Protein AF-A0A258QNF2-F1 (afdb_monomer)

pLDDT: mean 72.59, std 12.39, range [33.5, 92.94]

Sequence (315 aa):
MIYRLDEAFDKKGLSKAERSQLVDLIIYLAEPILAEREDEPLADLVDKYQAEMEQTHAEQTYADQNQITLDSDETEQWYLKTLLAEMTGTDLADYENNHSPEELMRLIQEHLAASDAAVEAQMEARRAAQAARQSKRKKTAKQMEKEARLQAEAQAVKQSIREVYRKLASALHPDREPDPIERARKTDLMQRANQAYEHNNLYQLLEMQIQLARVDQSALGQLSDERLQRFIITLKAELKSLTSEVQQAAFNFHHTYGIDPAERLTPTTALRFLAREVLAAKRQALSLEQDLAGLRDVKAVKSWLRAMQGLLNPW

Structure (mmCIF, N/CA/C/O backbone):
data_AF-A0A258QNF2-F1
#
_entry.id   AF-A0A258QNF2-F1
#
loop_
_atom_site.group_PDB
_atom_site.id
_atom_site.type_symbol
_atom_site.label_atom_id
_atom_site.label_alt_id
_atom_site.label_comp_id
_atom_site.label_asym_id
_atom_site.label_entity_id
_atom_site.label_seq_id
_atom_site.pdbx_PDB_ins_code
_atom_site.Cartn_x
_atom_site.Cartn_y
_atom_site.Cartn_z
_atom_site.occupancy
_atom_site.B_iso_or_equiv
_atom_site.auth_seq_id
_atom_site.auth_comp_id
_atom_site.auth_asym_id
_atom_site.auth_atom_id
_atom_site.pdbx_PDB_model_num
ATOM 1 N N . MET A 1 1 ? -21.464 -8.091 18.705 1.00 71.56 1 MET A N 1
ATOM 2 C CA . MET A 1 1 ? -21.325 -7.999 20.174 1.00 71.56 1 MET A CA 1
ATOM 3 C C . MET A 1 1 ? -22.547 -7.339 20.794 1.00 71.56 1 MET A C 1
ATOM 5 O O . MET A 1 1 ? -23.186 -7.992 21.599 1.00 71.56 1 MET A O 1
ATOM 9 N N . ILE A 1 2 ? -22.933 -6.140 20.345 1.00 77.12 2 ILE A N 1
ATOM 10 C CA . ILE A 1 2 ? -24.113 -5.394 20.829 1.00 77.12 2 ILE A CA 1
ATOM 11 C C . ILE A 1 2 ? -25.393 -6.250 20.853 1.00 77.12 2 ILE A C 1
ATOM 13 O O . ILE A 1 2 ? -25.955 -6.467 21.917 1.00 77.12 2 ILE A O 1
ATOM 17 N N . TYR A 1 3 ? -25.755 -6.897 19.740 1.00 77.75 3 TYR A N 1
ATOM 18 C CA . TYR A 1 3 ? -26.905 -7.820 19.697 1.00 77.75 3 TYR A CA 1
ATOM 19 C C . TYR A 1 3 ? -26.823 -9.006 20.681 1.00 77.75 3 TYR A C 1
ATOM 21 O O . TYR A 1 3 ? -27.838 -9.533 21.116 1.00 77.75 3 TYR A O 1
ATOM 29 N N . ARG A 1 4 ? -25.614 -9.450 21.056 1.00 72.62 4 ARG A N 1
ATOM 30 C CA . ARG A 1 4 ? -25.436 -10.510 22.068 1.00 72.62 4 ARG A CA 1
ATOM 31 C C . ARG A 1 4 ? -25.599 -9.981 23.490 1.00 72.62 4 ARG A C 1
ATOM 33 O O . ARG A 1 4 ? -25.995 -10.748 24.361 1.00 72.62 4 ARG A O 1
ATOM 40 N N . LEU A 1 5 ? -25.275 -8.709 23.718 1.00 74.62 5 LEU A N 1
ATOM 41 C CA . LEU A 1 5 ? -25.521 -8.027 24.986 1.00 74.62 5 LEU A CA 1
ATOM 42 C C . LEU A 1 5 ? -27.021 -7.752 25.166 1.00 74.62 5 LEU A C 1
ATOM 44 O O . LEU A 1 5 ? -27.528 -7.993 26.256 1.00 74.62 5 LEU A O 1
ATOM 48 N N . ASP A 1 6 ? -27.736 -7.394 24.094 1.00 79.19 6 ASP A N 1
ATOM 49 C CA . ASP A 1 6 ? -29.206 -7.298 24.086 1.00 79.19 6 ASP A CA 1
ATOM 50 C C . ASP A 1 6 ? -29.867 -8.650 24.420 1.00 79.19 6 ASP A C 1
ATOM 52 O O . ASP A 1 6 ? -30.624 -8.751 25.383 1.00 79.19 6 ASP A O 1
ATOM 56 N N . GLU A 1 7 ? -29.453 -9.744 23.764 1.00 77.00 7 GLU A N 1
ATOM 57 C CA . GLU A 1 7 ? -29.901 -11.104 24.126 1.00 77.00 7 GLU A CA 1
ATOM 58 C C . GLU A 1 7 ? -29.583 -11.490 25.588 1.00 77.00 7 GLU A C 1
ATOM 60 O O . GLU A 1 7 ? -30.222 -12.381 26.156 1.00 77.00 7 GLU A O 1
ATOM 65 N N . ALA A 1 8 ? -28.538 -10.912 26.188 1.00 73.88 8 ALA A N 1
ATOM 66 C CA . ALA A 1 8 ? -28.159 -11.179 27.572 1.00 73.88 8 ALA A CA 1
ATOM 67 C C . ALA A 1 8 ? -28.974 -10.346 28.571 1.00 73.88 8 ALA A C 1
ATOM 69 O O . ALA A 1 8 ? -29.277 -10.858 29.651 1.00 73.88 8 ALA A O 1
ATOM 70 N N . PHE A 1 9 ? -29.359 -9.121 28.207 1.00 74.44 9 PHE A N 1
ATOM 71 C CA . PHE A 1 9 ? -30.190 -8.227 29.013 1.00 74.44 9 PHE A CA 1
ATOM 72 C C . PHE A 1 9 ? -31.549 -8.859 29.363 1.00 74.44 9 PHE A C 1
ATOM 74 O O . PHE A 1 9 ? -31.976 -8.831 30.523 1.00 74.44 9 PHE A O 1
ATOM 81 N N . ASP A 1 10 ? -32.156 -9.559 28.399 1.00 73.44 10 ASP A N 1
ATOM 82 C CA . ASP A 1 10 ? -33.451 -10.238 28.556 1.00 73.44 10 ASP A CA 1
ATOM 83 C C . ASP A 1 10 ? -33.404 -11.492 29.457 1.00 73.44 10 ASP A C 1
ATOM 85 O O . ASP A 1 10 ? -34.440 -12.051 29.842 1.00 73.44 10 ASP A O 1
ATOM 89 N N . LYS A 1 11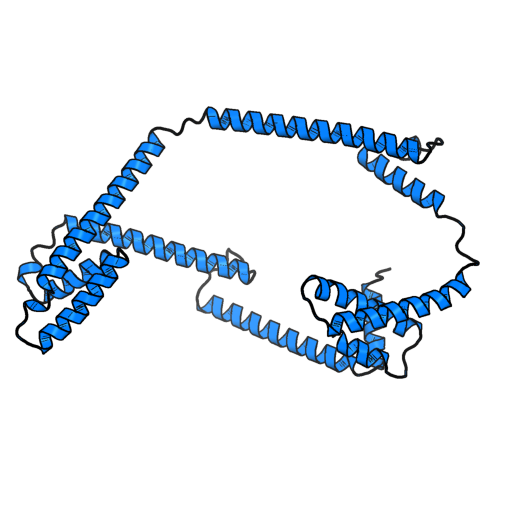 ? -32.212 -11.971 29.842 1.00 73.88 11 LYS A N 1
ATOM 90 C CA . LYS A 1 11 ? -32.076 -13.195 30.647 1.00 73.88 11 LYS A CA 1
ATOM 91 C C . LYS A 1 11 ? -32.325 -12.943 32.136 1.00 73.88 11 LYS A C 1
ATOM 93 O O . LYS A 1 11 ? -31.869 -11.973 32.744 1.00 73.88 11 LYS A O 1
ATOM 98 N N . LYS A 1 12 ? -33.013 -13.893 32.782 1.00 66.19 12 LYS A N 1
ATOM 99 C CA . LYS A 1 12 ? -33.237 -13.884 34.238 1.00 66.19 12 LYS A CA 1
ATOM 100 C C . LYS A 1 12 ? -31.926 -14.162 34.983 1.00 66.19 12 LYS A C 1
ATOM 102 O O . LYS A 1 12 ? -31.266 -15.162 34.717 1.00 66.19 12 LYS A O 1
ATOM 107 N N . GLY A 1 13 ? -31.584 -13.307 35.950 1.00 71.06 13 GLY A N 1
ATOM 108 C CA . GLY A 1 13 ? -30.426 -13.490 36.837 1.00 71.06 13 GLY A CA 1
ATOM 109 C C . GLY A 1 13 ? -29.525 -12.264 37.005 1.00 71.06 13 GLY A C 1
ATOM 110 O O . GLY A 1 13 ? -28.667 -12.283 37.885 1.00 71.06 13 GLY A O 1
ATOM 111 N N . LEU A 1 14 ? -29.712 -11.208 36.209 1.00 73.81 14 LEU A N 1
ATOM 112 C CA . LEU A 1 14 ? -29.006 -9.925 36.335 1.00 73.81 14 LEU A CA 1
ATOM 113 C C . LEU A 1 14 ? -29.673 -9.020 37.386 1.00 73.81 14 LEU A C 1
ATOM 115 O O . LEU A 1 14 ? -30.899 -8.959 37.473 1.00 73.81 14 LEU A O 1
ATOM 119 N N . SER A 1 15 ? -28.862 -8.340 38.196 1.00 77.19 15 SER A N 1
ATOM 120 C CA . SER A 1 15 ? -29.304 -7.314 39.150 1.00 77.19 15 SER A CA 1
ATOM 121 C C . SER A 1 15 ? -29.581 -5.978 38.450 1.00 77.19 15 SER A C 1
ATOM 123 O O . SER A 1 15 ? -29.145 -5.768 37.321 1.00 77.19 15 SER A O 1
ATOM 125 N N . LYS A 1 16 ? -30.281 -5.053 39.124 1.00 72.38 16 LYS A N 1
ATOM 126 C CA . LYS A 1 16 ? -30.594 -3.716 38.577 1.00 72.38 16 LYS A CA 1
ATOM 127 C C . LYS A 1 16 ? -29.323 -2.933 38.198 1.00 72.38 16 LYS A C 1
ATOM 129 O O . LYS A 1 16 ? -29.284 -2.336 37.131 1.00 72.38 16 LYS A O 1
ATOM 134 N N . ALA A 1 17 ? -28.267 -3.024 39.011 1.00 69.62 17 ALA A N 1
ATOM 135 C CA . ALA A 1 17 ? -26.974 -2.395 38.728 1.00 69.62 17 ALA A CA 1
ATOM 136 C C . ALA A 1 17 ? -26.255 -3.028 37.520 1.00 69.62 17 ALA A C 1
ATOM 138 O O . ALA A 1 17 ? -25.768 -2.311 36.655 1.00 69.62 17 ALA A O 1
ATOM 139 N N . GLU A 1 18 ? -26.240 -4.363 37.414 1.00 71.69 18 GLU A N 1
ATOM 140 C CA . GLU A 1 18 ? -25.643 -5.061 36.260 1.00 71.69 18 GLU A CA 1
ATOM 141 C C . GLU A 1 18 ? -26.420 -4.788 34.958 1.00 71.69 18 GLU A C 1
ATOM 143 O O . GLU A 1 18 ? -25.830 -4.780 33.883 1.00 71.69 18 GLU A O 1
ATOM 148 N N . ARG A 1 19 ? -27.737 -4.553 35.043 1.00 74.56 19 ARG A N 1
ATOM 149 C CA . ARG A 1 19 ? -28.564 -4.142 33.900 1.00 74.56 19 ARG A CA 1
ATOM 150 C C . ARG A 1 19 ? -28.240 -2.726 33.447 1.00 74.56 19 ARG A C 1
ATOM 152 O O . ARG A 1 19 ? -27.991 -2.558 32.266 1.00 74.56 19 ARG A O 1
ATOM 159 N N . SER A 1 20 ? -28.166 -1.764 34.369 1.00 72.75 20 SER A N 1
ATOM 160 C CA . SER A 1 20 ? -27.744 -0.388 34.057 1.00 72.75 20 SER A CA 1
ATOM 161 C C . SER A 1 20 ? -26.386 -0.370 33.355 1.00 72.75 20 SER A C 1
ATOM 163 O O . SER A 1 20 ? -26.248 0.213 32.293 1.00 72.75 20 SER A O 1
ATOM 165 N N . GLN A 1 21 ? -25.416 -1.129 33.870 1.00 73.19 21 GLN A N 1
ATOM 166 C CA . GLN A 1 21 ? -24.088 -1.234 33.259 1.00 73.19 21 GLN A CA 1
ATOM 167 C C . GLN A 1 21 ? -24.112 -1.830 31.848 1.00 73.19 21 GLN A C 1
ATOM 169 O O . GLN A 1 21 ? -23.305 -1.448 31.008 1.00 73.19 21 GLN A O 1
ATOM 174 N N . LEU A 1 22 ? -25.007 -2.786 31.578 1.00 77.12 22 LEU A N 1
ATOM 175 C CA . LEU A 1 22 ? -25.189 -3.317 30.227 1.00 77.12 22 LEU A CA 1
ATOM 176 C C . LEU A 1 22 ? -25.804 -2.276 29.293 1.00 77.12 22 LEU A C 1
ATOM 178 O O . LEU A 1 22 ? -25.367 -2.201 28.150 1.00 77.12 22 LEU A O 1
ATOM 182 N N . VAL A 1 23 ? -26.768 -1.483 29.771 1.00 77.88 23 VAL A N 1
ATOM 183 C CA . VAL A 1 23 ? -27.372 -0.380 29.009 1.00 77.88 23 VAL A CA 1
ATOM 184 C C . VAL A 1 23 ? -26.308 0.654 28.632 1.00 77.88 23 VAL A C 1
ATOM 186 O O . VAL A 1 23 ? -26.126 0.920 27.445 1.00 77.88 23 VAL A O 1
ATOM 189 N N . ASP A 1 24 ? -25.533 1.139 29.607 1.00 75.62 24 ASP A N 1
ATOM 190 C CA . ASP A 1 24 ? -24.461 2.123 29.390 1.00 75.62 24 ASP A CA 1
ATOM 191 C C . ASP A 1 24 ? -23.440 1.622 28.358 1.00 75.62 24 ASP A C 1
ATOM 193 O O . ASP A 1 24 ? -23.003 2.346 27.466 1.00 75.62 24 ASP A O 1
ATOM 197 N N . LEU A 1 25 ? -23.081 0.341 28.453 1.00 77.69 25 LEU A N 1
ATOM 198 C CA . LEU A 1 25 ? -22.085 -0.289 27.595 1.00 77.69 25 LEU A CA 1
ATOM 199 C C . LEU A 1 25 ? -22.621 -0.568 26.184 1.00 77.69 25 LEU A C 1
ATOM 201 O O . LEU A 1 25 ? -21.872 -0.456 25.215 1.00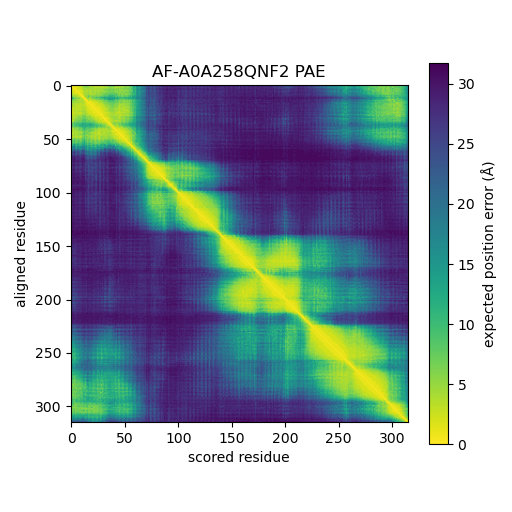 77.69 25 LEU A O 1
ATOM 205 N N . ILE A 1 26 ? -23.904 -0.917 26.046 1.00 81.06 26 ILE A N 1
ATOM 206 C CA . ILE A 1 26 ? -24.568 -1.065 24.745 1.00 81.06 26 ILE A CA 1
ATOM 207 C C . ILE A 1 26 ? -24.587 0.276 24.008 1.00 81.06 26 ILE A C 1
ATOM 209 O O . ILE A 1 26 ? -24.205 0.305 22.839 1.00 81.06 26 ILE A O 1
ATOM 213 N N . ILE A 1 27 ? -24.955 1.365 24.691 1.00 78.00 27 ILE A N 1
ATOM 214 C CA . ILE A 1 27 ? -24.990 2.718 24.116 1.00 78.00 27 ILE A CA 1
ATOM 215 C C . ILE A 1 27 ? -23.574 3.166 23.735 1.00 78.00 27 ILE A C 1
ATOM 217 O O . ILE A 1 27 ? -23.325 3.478 22.571 1.00 78.00 27 ILE A O 1
ATOM 221 N N . TYR A 1 28 ? -22.616 3.062 24.662 1.00 77.88 28 TYR A N 1
ATOM 222 C CA . TYR A 1 28 ? -21.215 3.425 24.421 1.00 77.88 28 TYR A CA 1
ATOM 223 C C . TYR A 1 28 ? -20.594 2.693 23.220 1.00 77.88 28 TYR A C 1
ATOM 225 O O . TYR A 1 28 ? -19.828 3.277 22.457 1.00 77.88 28 TYR A O 1
ATOM 233 N N . LEU A 1 29 ? -20.904 1.404 23.031 1.00 79.19 29 LEU A N 1
ATOM 234 C CA . LEU A 1 29 ? -20.394 0.636 21.891 1.00 79.19 29 LEU A CA 1
ATOM 235 C C . LEU A 1 29 ? -21.127 0.939 20.577 1.00 79.19 29 LEU A C 1
ATOM 237 O O . LEU A 1 29 ? -20.556 0.710 19.510 1.00 79.19 29 LEU A O 1
ATOM 241 N N . ALA A 1 30 ? -22.380 1.391 20.633 1.00 80.44 30 ALA A N 1
ATOM 242 C CA . ALA A 1 30 ? -23.210 1.634 19.457 1.00 80.44 30 ALA A CA 1
ATOM 243 C C . ALA A 1 30 ? -23.001 3.030 18.849 1.00 80.44 30 ALA A C 1
ATOM 245 O O . ALA A 1 30 ? -22.960 3.144 17.624 1.00 80.44 30 ALA A O 1
ATOM 246 N N . GLU A 1 31 ? -22.801 4.063 19.674 1.00 76.44 31 GLU A N 1
ATOM 247 C CA . GLU A 1 31 ? -22.557 5.450 19.239 1.00 76.44 31 GLU A CA 1
ATOM 248 C C . GLU A 1 31 ? -21.454 5.602 18.171 1.00 76.44 31 GLU A C 1
ATOM 250 O O . GLU A 1 31 ? -21.731 6.176 17.113 1.00 76.44 31 GLU A O 1
ATOM 255 N N . PRO A 1 32 ? -20.225 5.071 18.353 1.00 77.88 32 PRO A N 1
ATOM 256 C CA . PRO A 1 32 ? -19.174 5.219 17.346 1.00 77.88 32 PRO A CA 1
ATOM 257 C C . PRO A 1 32 ? -19.492 4.470 16.044 1.00 77.88 32 PRO A C 1
ATOM 259 O O . PRO A 1 32 ? -19.058 4.888 14.975 1.00 77.88 32 PRO A O 1
ATOM 262 N N . ILE A 1 33 ? -20.273 3.385 16.107 1.00 78.19 33 ILE A N 1
ATOM 263 C CA . ILE A 1 33 ? -20.662 2.608 14.921 1.00 78.19 33 ILE A CA 1
ATOM 264 C C . ILE A 1 33 ? -21.716 3.366 14.107 1.00 78.19 33 ILE A C 1
ATOM 266 O O . ILE A 1 33 ? -21.615 3.409 12.882 1.00 78.19 33 ILE A O 1
ATOM 270 N N . LEU A 1 34 ? -22.687 3.993 14.776 1.00 78.38 34 LEU A N 1
ATOM 271 C CA . LEU A 1 34 ? -23.723 4.809 14.136 1.00 78.38 34 LEU A CA 1
ATOM 272 C C . LEU A 1 34 ? -23.166 6.112 13.540 1.00 78.38 34 LEU A C 1
ATOM 274 O O . LEU A 1 34 ? -23.698 6.607 12.549 1.00 78.38 34 LEU A O 1
ATOM 278 N N . ALA A 1 35 ? -22.067 6.641 14.089 1.00 76.00 35 ALA A N 1
ATOM 279 C CA . ALA A 1 35 ? -21.375 7.808 13.538 1.00 76.00 35 ALA A CA 1
ATOM 280 C C . ALA A 1 35 ? -20.665 7.518 12.200 1.00 76.00 35 ALA A C 1
ATOM 282 O O . ALA A 1 35 ? -20.542 8.407 11.356 1.00 76.00 35 ALA A O 1
ATOM 283 N N . GLU A 1 36 ? -20.191 6.286 11.996 1.00 76.00 36 GLU A N 1
ATOM 284 C CA . GLU A 1 36 ? -19.478 5.877 10.778 1.00 76.00 36 GLU A CA 1
ATOM 285 C C . GLU A 1 36 ? -20.383 5.187 9.747 1.00 76.00 36 GLU A C 1
ATOM 287 O O . GLU A 1 36 ? -20.063 5.168 8.554 1.00 76.00 36 GLU A O 1
ATOM 292 N N . ARG A 1 37 ? -21.505 4.601 10.184 1.00 75.00 37 ARG A N 1
ATOM 293 C CA . ARG A 1 37 ? -22.392 3.800 9.339 1.00 75.00 37 ARG A CA 1
ATOM 294 C C . ARG A 1 37 ? -23.853 3.938 9.760 1.00 75.00 37 ARG A C 1
ATOM 296 O O . ARG A 1 37 ? -24.207 3.643 10.895 1.00 75.00 37 ARG A O 1
ATOM 303 N N . GLU A 1 38 ? -24.718 4.249 8.797 1.00 69.19 38 GLU A N 1
ATOM 304 C CA . GLU A 1 38 ? -26.168 4.146 8.986 1.00 69.19 38 GLU A CA 1
ATOM 305 C C . GLU A 1 38 ? -26.576 2.665 9.094 1.00 69.19 38 GLU A C 1
ATOM 307 O O . GLU A 1 38 ? -26.472 1.894 8.134 1.00 69.19 38 GLU A O 1
ATOM 312 N N . ASP A 1 39 ? -27.005 2.257 10.289 1.00 75.56 39 ASP A N 1
ATOM 313 C CA . ASP A 1 39 ? -27.514 0.919 10.601 1.00 75.56 39 ASP A CA 1
ATOM 314 C C . ASP A 1 39 ? -28.831 1.090 11.381 1.00 75.56 39 ASP A C 1
ATOM 316 O O . ASP A 1 39 ? -28.843 1.224 12.602 1.00 75.56 39 ASP A O 1
ATOM 320 N N . GLU A 1 40 ? -29.941 1.166 10.639 1.00 75.69 40 GLU A N 1
ATOM 321 C CA . GLU A 1 40 ? -31.302 1.423 11.148 1.00 75.69 40 GLU A CA 1
ATOM 322 C C . GLU A 1 40 ? -31.701 0.474 12.309 1.00 75.69 40 GLU A C 1
ATOM 324 O O . GLU A 1 40 ? -32.129 0.967 13.351 1.00 75.69 40 GLU A O 1
ATOM 329 N N . PRO A 1 41 ? -31.436 -0.851 12.247 1.00 77.62 41 PRO A N 1
ATOM 330 C CA . PRO A 1 41 ? -31.680 -1.758 13.375 1.00 77.62 41 PRO A CA 1
ATOM 331 C C . PRO A 1 41 ? -30.854 -1.467 14.635 1.00 77.62 41 PRO A C 1
ATOM 333 O O . PRO A 1 41 ? -31.272 -1.814 15.740 1.00 77.62 41 PRO A O 1
ATOM 336 N N . LEU A 1 42 ? -29.654 -0.896 14.486 1.00 76.38 42 LEU A N 1
ATOM 337 C CA . LEU A 1 42 ? -28.802 -0.539 15.618 1.00 76.38 42 LEU A CA 1
ATOM 338 C C . LEU A 1 42 ? -29.271 0.771 16.263 1.00 76.38 42 LEU A C 1
ATOM 340 O O . LEU A 1 42 ? -29.219 0.880 17.485 1.00 76.38 42 LEU A O 1
ATOM 344 N N . ALA A 1 43 ? -29.761 1.721 15.462 1.00 75.88 43 ALA A N 1
ATOM 345 C CA . ALA A 1 43 ? -30.356 2.964 15.948 1.00 75.88 43 ALA A CA 1
ATOM 346 C C . ALA A 1 43 ? -31.619 2.689 16.783 1.00 75.88 43 ALA A C 1
ATOM 348 O O . ALA A 1 43 ? -31.689 3.124 17.930 1.00 75.88 43 ALA A O 1
ATOM 349 N N . ASP A 1 44 ? -32.533 1.848 16.282 1.00 80.69 44 ASP A N 1
ATOM 350 C CA . ASP A 1 44 ? -33.737 1.426 17.018 1.00 80.69 44 ASP A CA 1
ATOM 351 C C . ASP A 1 44 ? -33.399 0.770 18.372 1.00 80.69 44 ASP A C 1
ATOM 353 O O . ASP A 1 44 ? -34.116 0.908 19.368 1.00 80.69 44 ASP A O 1
ATOM 357 N N . LEU A 1 45 ? -32.290 0.026 18.415 1.00 80.44 45 LEU A N 1
ATOM 358 C CA . LEU A 1 45 ? -31.820 -0.642 19.623 1.00 80.44 45 LEU A CA 1
ATOM 359 C C . LEU A 1 45 ? -31.227 0.352 20.631 1.00 80.44 45 LEU A C 1
ATOM 361 O O . LEU A 1 45 ? -31.479 0.211 21.826 1.00 80.44 45 LEU A O 1
ATOM 365 N N . VAL A 1 46 ? -30.481 1.362 20.177 1.00 77.50 46 VAL A N 1
ATOM 366 C CA . VAL A 1 46 ? -29.985 2.446 21.043 1.00 77.50 46 VAL A CA 1
ATOM 367 C C . VAL A 1 46 ? -31.146 3.251 21.618 1.00 77.50 46 VAL A C 1
ATOM 369 O O . VAL A 1 46 ? -31.183 3.442 22.830 1.00 77.50 46 VAL A O 1
ATOM 372 N N . ASP A 1 47 ? -32.139 3.609 20.802 1.00 80.38 47 ASP A N 1
ATOM 373 C CA . ASP A 1 47 ? -33.326 4.348 21.250 1.00 80.38 47 ASP A CA 1
ATOM 374 C C . ASP A 1 47 ? -34.102 3.586 22.340 1.00 80.38 47 ASP A C 1
ATOM 376 O O . ASP A 1 47 ? -34.500 4.164 23.356 1.00 80.38 47 ASP A O 1
ATOM 380 N N . LYS A 1 48 ? -34.258 2.260 22.183 1.00 82.12 48 LYS A N 1
ATOM 381 C CA . LYS A 1 48 ? -34.836 1.377 23.215 1.00 82.12 48 LYS A CA 1
ATOM 382 C C . LYS A 1 48 ? -34.070 1.492 24.538 1.00 82.12 48 LYS A C 1
ATOM 384 O O . LYS A 1 48 ? -34.682 1.672 25.590 1.00 82.12 48 LYS A O 1
ATOM 389 N N . TYR A 1 49 ? -32.746 1.367 24.491 1.00 77.88 49 TYR A N 1
ATOM 390 C CA . TYR A 1 49 ? -31.901 1.353 25.686 1.00 77.88 49 TYR A CA 1
ATOM 391 C C . TYR A 1 49 ? -31.757 2.732 26.337 1.00 77.88 49 TYR A C 1
ATOM 393 O O . TYR A 1 49 ? -31.685 2.822 27.562 1.00 77.88 49 TYR A O 1
ATOM 401 N N . GLN A 1 50 ? -31.809 3.803 25.551 1.00 75.69 50 GLN A N 1
ATOM 402 C CA . GLN A 1 50 ? -31.805 5.178 26.037 1.00 75.69 50 GLN A CA 1
ATOM 403 C C . GLN A 1 50 ? -33.109 5.516 26.776 1.00 75.69 50 GLN A C 1
ATOM 405 O O . GLN A 1 50 ? -33.065 6.053 27.882 1.00 75.69 50 GLN A O 1
ATOM 410 N N . ALA A 1 51 ? -34.263 5.073 26.265 1.00 74.06 51 ALA A N 1
ATOM 411 C CA . ALA A 1 51 ? -35.540 5.182 26.978 1.00 74.06 51 ALA A CA 1
ATOM 412 C C . ALA A 1 51 ? -35.564 4.371 28.294 1.00 74.06 51 ALA A C 1
ATOM 414 O O . ALA A 1 51 ? -36.191 4.771 29.278 1.00 74.06 51 ALA A O 1
ATOM 415 N N . GLU A 1 52 ? -34.876 3.228 28.340 1.00 73.00 52 GLU A N 1
ATOM 416 C CA . GLU A 1 52 ? -34.781 2.378 29.535 1.00 73.00 52 GLU A CA 1
ATOM 417 C C . GLU A 1 52 ? -33.811 2.956 30.589 1.00 73.00 52 GLU A C 1
ATOM 419 O O . GLU A 1 52 ? -34.064 2.864 31.797 1.00 73.00 52 GLU A O 1
ATOM 424 N N . MET A 1 53 ? -32.752 3.644 30.146 1.00 66.06 53 MET A N 1
ATOM 425 C CA . MET A 1 53 ? -31.867 4.455 30.990 1.00 66.06 53 MET A CA 1
ATOM 426 C C . MET A 1 53 ? -32.623 5.642 31.608 1.00 66.06 53 MET A C 1
ATOM 428 O O . MET A 1 53 ? -32.553 5.848 32.820 1.00 66.06 53 MET A O 1
ATOM 432 N N . GLU A 1 54 ? -33.416 6.370 30.817 1.00 64.88 54 GLU A N 1
ATOM 433 C CA . GLU A 1 54 ? -34.240 7.492 31.289 1.00 64.88 54 GLU A CA 1
ATOM 434 C C . GLU A 1 54 ? -35.273 7.060 32.341 1.00 64.88 54 GLU A C 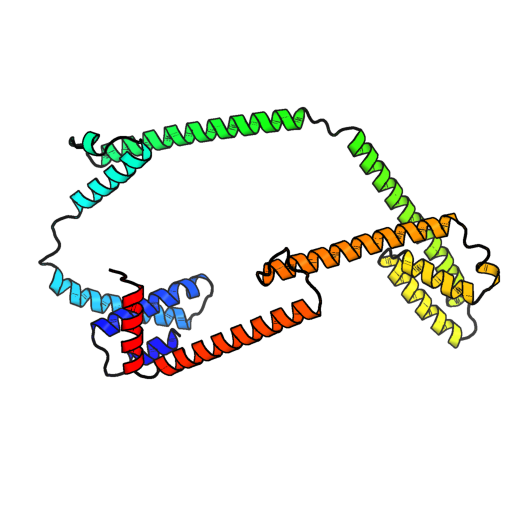1
ATOM 436 O O . GLU A 1 54 ? -35.455 7.746 33.346 1.00 64.88 54 GLU A O 1
ATOM 441 N N . GLN A 1 55 ? -35.907 5.895 32.175 1.00 62.81 55 GLN A N 1
ATOM 442 C CA . GLN A 1 55 ? -36.826 5.337 33.178 1.00 62.81 55 GLN A CA 1
ATOM 443 C C . GLN A 1 55 ? -36.107 4.936 34.473 1.00 62.81 55 GLN A C 1
ATOM 445 O O . GLN A 1 55 ? -36.620 5.156 35.573 1.00 62.81 55 GLN A O 1
ATOM 450 N N . THR A 1 56 ? -34.902 4.375 34.358 1.00 57.53 56 THR A N 1
ATOM 451 C CA . THR A 1 56 ? -34.104 3.954 35.516 1.00 57.53 56 THR A CA 1
ATOM 452 C C . THR A 1 56 ? -33.556 5.160 36.287 1.00 57.53 56 THR A C 1
ATOM 454 O O . THR A 1 56 ? -33.586 5.158 37.521 1.00 57.53 56 THR A O 1
ATOM 457 N N . HIS A 1 57 ? -33.139 6.214 35.578 1.00 51.56 57 HIS A N 1
ATOM 458 C CA . HIS A 1 57 ? -32.756 7.491 36.173 1.00 51.56 57 HIS A CA 1
ATOM 459 C C . HIS A 1 57 ? -33.953 8.211 36.787 1.00 51.56 57 HIS A C 1
ATOM 461 O O . HIS A 1 57 ? -33.842 8.646 37.926 1.00 51.56 57 HIS A O 1
ATOM 467 N N . ALA A 1 58 ? -35.120 8.239 36.136 1.00 45.97 58 ALA A N 1
ATOM 468 C CA . ALA A 1 58 ? -36.331 8.821 36.714 1.00 45.97 58 ALA A CA 1
ATOM 469 C C . ALA A 1 58 ? -36.723 8.157 38.050 1.00 45.97 58 ALA A C 1
ATOM 471 O O . ALA A 1 58 ? -37.099 8.854 38.988 1.00 45.97 58 ALA A O 1
ATOM 472 N N . GLU A 1 59 ? -36.572 6.834 38.193 1.00 47.38 59 GLU A N 1
ATOM 473 C CA . GLU A 1 59 ? -36.794 6.134 39.470 1.00 47.38 59 GLU A CA 1
ATOM 474 C C . GLU A 1 59 ? -35.716 6.415 40.536 1.00 47.38 59 GLU A C 1
ATOM 476 O O . GLU A 1 59 ? -36.018 6.379 41.730 1.00 47.38 59 GLU A O 1
ATOM 481 N N . GLN A 1 60 ? -34.467 6.683 40.142 1.00 43.09 60 GLN A N 1
ATOM 482 C CA . GLN A 1 60 ? -33.365 7.000 41.065 1.00 43.09 60 GLN A CA 1
ATOM 483 C C . GLN A 1 60 ? -33.355 8.475 41.494 1.00 43.09 60 GLN A C 1
ATOM 485 O O . GLN A 1 60 ? -33.020 8.778 42.639 1.00 43.09 60 GLN A O 1
ATOM 490 N N . THR A 1 61 ? -33.804 9.389 40.631 1.00 39.88 61 THR A N 1
ATOM 491 C CA . THR A 1 61 ? -33.912 10.825 40.922 1.00 39.88 61 THR A CA 1
ATOM 492 C C . THR A 1 61 ? -34.925 11.120 42.037 1.00 39.88 61 THR A C 1
ATOM 494 O O . THR A 1 61 ? -34.737 12.075 42.783 1.00 39.88 61 THR A O 1
ATOM 497 N N . TYR A 1 62 ? -35.934 10.268 42.258 1.00 42.31 62 TYR A N 1
ATOM 498 C CA . TYR A 1 62 ? -36.837 10.401 43.415 1.00 42.31 62 TYR A CA 1
ATOM 499 C C . TYR A 1 62 ? -36.240 9.919 44.752 1.00 42.31 62 TYR A C 1
ATOM 501 O O . TYR A 1 62 ? -36.837 10.169 45.799 1.00 42.31 62 TYR A O 1
ATOM 509 N N . ALA A 1 63 ? -35.081 9.247 44.750 1.00 40.00 63 ALA A N 1
ATOM 510 C CA . ALA A 1 63 ? -34.415 8.774 45.969 1.00 40.00 63 ALA A CA 1
ATOM 511 C C . ALA A 1 63 ? -33.207 9.636 46.390 1.00 40.00 63 ALA A C 1
ATOM 513 O O . ALA A 1 63 ? -32.880 9.657 47.574 1.00 40.00 63 ALA A O 1
ATOM 514 N N . ASP A 1 64 ? -32.583 10.364 45.457 1.00 38.88 64 ASP A N 1
ATOM 515 C CA . ASP A 1 64 ? -31.322 11.098 45.688 1.00 38.88 64 ASP A CA 1
ATOM 516 C C . ASP A 1 64 ? -31.494 12.625 45.861 1.00 38.88 64 ASP A C 1
ATOM 518 O O . ASP A 1 64 ? -30.587 13.341 46.287 1.00 38.88 64 ASP A O 1
ATOM 522 N N . GLN A 1 65 ? -32.705 13.145 45.631 1.00 40.72 65 GLN A N 1
ATOM 523 C CA . GLN A 1 65 ? -33.049 14.572 45.772 1.00 40.72 65 GLN A CA 1
ATOM 524 C C . GLN A 1 65 ? -32.936 15.149 47.199 1.00 40.72 65 GLN A C 1
ATOM 526 O O . GLN A 1 65 ? -33.197 16.332 47.395 1.00 40.72 65 GLN A O 1
ATOM 531 N N . ASN A 1 66 ? -32.523 14.357 48.193 1.00 45.03 66 ASN A N 1
ATOM 532 C CA . ASN A 1 66 ? -32.278 14.824 49.561 1.00 45.03 66 ASN A CA 1
ATOM 533 C C . ASN A 1 66 ? -30.787 14.915 49.943 1.00 45.03 66 ASN A C 1
ATOM 535 O O . ASN A 1 66 ? -30.505 15.168 51.116 1.00 45.03 66 ASN A O 1
ATOM 539 N N . GLN A 1 67 ? -29.834 14.726 49.016 1.00 43.69 67 GLN A N 1
ATOM 540 C CA . GLN A 1 67 ? -28.406 14.771 49.378 1.00 43.69 67 GLN A CA 1
ATOM 541 C C . GLN A 1 67 ? -27.453 15.554 48.459 1.00 43.69 67 GLN A C 1
ATOM 543 O O . GLN A 1 67 ? -26.303 15.732 48.848 1.00 43.69 67 GLN A O 1
ATOM 548 N N . ILE A 1 68 ? -27.897 16.108 47.323 1.00 43.25 68 ILE A N 1
ATOM 549 C CA . ILE A 1 68 ? -27.013 16.845 46.394 1.00 43.25 68 ILE A CA 1
ATOM 550 C C . ILE A 1 68 ? -27.563 18.252 46.109 1.00 43.25 68 ILE A C 1
ATOM 552 O O . ILE A 1 68 ? -28.095 18.530 45.039 1.00 43.25 68 ILE A O 1
ATOM 556 N N . THR A 1 69 ? -27.456 19.162 47.080 1.00 42.53 69 THR A N 1
ATOM 557 C CA . THR A 1 69 ? -27.684 20.610 46.858 1.00 42.53 69 THR A CA 1
ATOM 558 C C . THR A 1 69 ? -26.604 21.493 47.491 1.00 42.53 69 THR A C 1
ATOM 560 O O . THR A 1 69 ? -26.874 22.641 47.826 1.00 42.53 69 THR A O 1
ATOM 563 N N . LEU A 1 70 ? -25.386 20.983 47.684 1.00 42.47 70 LEU A N 1
ATOM 564 C CA . LEU A 1 70 ? -24.238 21.752 48.179 1.00 42.47 70 LEU A CA 1
ATOM 565 C C . LEU A 1 70 ? -23.009 21.376 47.326 1.00 42.47 70 LEU A C 1
ATOM 567 O O . LEU A 1 70 ? -22.611 20.220 47.393 1.00 42.47 70 LEU A O 1
ATOM 571 N N . ASP A 1 71 ? -22.513 22.323 46.504 1.00 45.38 71 ASP A N 1
ATOM 572 C CA . ASP A 1 71 ? -21.160 22.424 45.872 1.00 45.38 71 ASP A CA 1
ATOM 573 C C . ASP A 1 71 ? -21.060 22.698 44.346 1.00 45.38 71 ASP A C 1
ATOM 575 O O . ASP A 1 71 ? -19.963 22.647 43.783 1.00 45.38 71 ASP A O 1
ATOM 579 N N . SER A 1 72 ? -22.128 23.077 43.632 1.00 53.41 72 SER A N 1
ATOM 580 C CA . SER A 1 72 ? -21.993 23.455 42.203 1.00 53.41 72 SER A CA 1
ATOM 581 C C . SER A 1 72 ? -21.192 24.749 41.985 1.00 53.41 72 SER A C 1
ATOM 583 O O . SER A 1 72 ? -20.327 24.811 41.118 1.00 53.41 72 SER A O 1
ATOM 585 N N . ASP A 1 73 ? -21.424 25.775 42.804 1.00 52.88 73 ASP A N 1
ATOM 586 C CA . ASP A 1 73 ? -20.911 27.121 42.510 1.00 52.88 73 ASP A CA 1
ATOM 587 C C . ASP A 1 73 ? -19.431 27.303 42.897 1.00 52.88 73 ASP A C 1
ATOM 589 O O . ASP A 1 73 ? -18.713 28.089 42.275 1.00 52.88 73 ASP A O 1
ATOM 593 N N . GLU A 1 74 ? -18.938 26.572 43.903 1.00 55.03 74 GLU A N 1
ATOM 594 C CA . GLU A 1 74 ? -17.532 26.640 44.335 1.00 55.03 74 GLU A CA 1
ATOM 595 C C . GLU A 1 74 ? -16.605 25.835 43.411 1.00 55.03 74 GLU A C 1
ATOM 597 O O . GLU A 1 74 ? -15.473 26.248 43.140 1.00 55.03 74 GLU A O 1
ATOM 602 N N . THR A 1 75 ? -17.097 24.717 42.869 1.00 56.50 75 THR A N 1
ATOM 603 C CA . THR A 1 75 ? -16.332 23.850 41.961 1.00 56.50 75 THR A CA 1
ATOM 604 C C . THR A 1 75 ? -16.121 24.497 40.590 1.00 56.50 75 THR A C 1
ATOM 606 O O . THR A 1 75 ? -15.010 24.447 40.053 1.00 56.50 75 THR A O 1
ATOM 609 N N . GLU A 1 76 ? -17.129 25.196 40.058 1.00 56.59 76 GLU A N 1
ATOM 610 C CA . GLU A 1 76 ? -17.010 25.971 38.815 1.00 56.59 76 GLU A CA 1
ATOM 611 C C . GLU A 1 76 ? -16.011 27.135 38.947 1.00 56.59 76 GLU A C 1
ATOM 613 O O . GLU A 1 76 ? -15.182 27.360 38.059 1.00 56.59 76 GLU A O 1
ATOM 618 N N . GLN A 1 77 ? -16.021 27.842 40.082 1.00 59.31 77 GLN A N 1
ATOM 619 C CA . GLN A 1 77 ? -15.066 28.922 40.351 1.00 59.31 77 GLN A CA 1
ATOM 620 C C . GLN A 1 77 ? -13.632 28.406 40.509 1.00 59.31 77 GLN A C 1
ATOM 622 O O . GLN A 1 77 ? -12.691 29.042 40.028 1.00 59.31 77 GLN A O 1
ATOM 627 N N . TRP A 1 78 ? -13.447 27.251 41.152 1.00 63.72 78 TRP A N 1
ATOM 628 C CA . TRP A 1 78 ? -12.133 26.624 41.304 1.00 63.72 78 TRP A CA 1
ATOM 629 C C . TRP A 1 78 ? -11.545 26.182 39.955 1.00 63.72 78 TRP A C 1
ATOM 631 O O . TRP A 1 78 ? -10.368 26.431 39.674 1.00 63.72 78 TRP A O 1
ATOM 641 N N . TYR A 1 79 ? -12.373 25.603 39.081 1.00 63.88 79 TYR A N 1
ATOM 642 C CA . TYR A 1 79 ? -11.968 25.207 37.732 1.00 63.88 79 TYR A CA 1
ATOM 643 C C . TYR A 1 79 ? -11.538 26.411 36.876 1.00 63.88 79 TYR A C 1
ATOM 645 O O . TYR A 1 79 ? -10.469 26.387 36.262 1.00 63.88 79 TYR A O 1
ATOM 653 N N . LEU A 1 80 ? -12.316 27.500 36.895 1.00 63.78 80 LEU A N 1
ATOM 654 C CA . LEU A 1 80 ? -12.002 28.731 36.160 1.00 63.78 80 LEU A CA 1
ATOM 655 C C . LEU A 1 80 ? -10.715 29.410 36.654 1.00 63.78 80 LEU A C 1
ATOM 657 O O . LEU A 1 80 ? -9.920 29.879 35.838 1.00 63.78 80 LEU A O 1
ATOM 661 N N . LYS A 1 81 ? -10.466 29.427 37.972 1.00 65.88 81 LYS A N 1
ATOM 662 C CA . LYS A 1 81 ? -9.210 29.950 38.545 1.00 65.88 81 LYS A CA 1
ATOM 663 C C . LYS A 1 81 ? -7.999 29.108 38.141 1.00 65.88 81 LYS A C 1
ATOM 665 O O . LYS A 1 81 ? -6.958 29.668 37.803 1.00 65.88 81 LYS A O 1
ATOM 670 N N . THR A 1 82 ? -8.151 27.783 38.128 1.00 66.44 82 THR A N 1
ATOM 671 C CA . THR A 1 82 ? -7.096 26.827 37.742 1.00 66.44 82 THR A CA 1
ATOM 672 C C . THR A 1 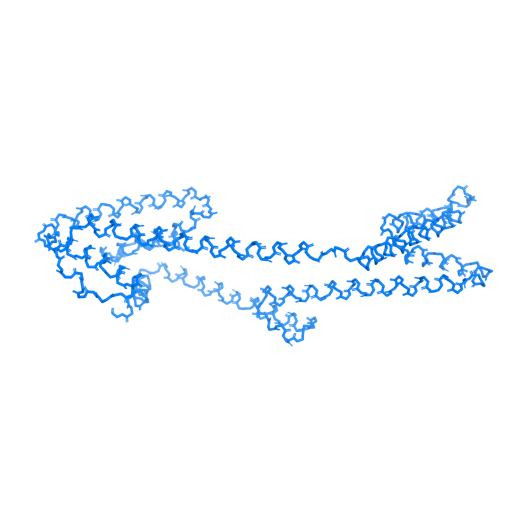82 ? -6.667 27.020 36.291 1.00 66.44 82 THR A C 1
ATOM 674 O O . THR A 1 82 ? -5.478 27.155 36.010 1.00 66.44 82 THR A O 1
ATOM 677 N N . LEU A 1 83 ? -7.635 27.133 35.380 1.00 65.81 83 LEU A N 1
ATOM 678 C CA . LEU A 1 83 ? -7.381 27.444 33.973 1.00 65.81 83 LEU A CA 1
ATOM 679 C C . LEU A 1 83 ? -6.645 28.777 33.790 1.00 65.81 83 LEU A C 1
ATOM 681 O O . LEU A 1 83 ? -5.719 28.864 32.988 1.00 65.81 83 LEU A O 1
ATOM 685 N N . LEU A 1 84 ? -7.026 29.810 34.545 1.00 65.19 84 LEU A N 1
ATOM 686 C CA . LEU A 1 84 ? -6.407 31.129 34.451 1.00 65.19 84 LEU A CA 1
ATOM 687 C C . LEU A 1 84 ? -4.939 31.108 34.901 1.00 65.19 84 LEU A C 1
ATOM 689 O O . LEU A 1 84 ? -4.082 31.572 34.154 1.00 65.19 84 LEU A O 1
ATOM 693 N N . ALA A 1 85 ? -4.649 30.517 36.064 1.00 69.06 85 ALA A N 1
ATOM 694 C CA . ALA A 1 85 ? -3.297 30.408 36.620 1.00 69.06 85 ALA A CA 1
ATOM 695 C C . ALA A 1 85 ? -2.320 29.701 35.666 1.00 69.06 85 ALA A C 1
ATOM 697 O O . ALA A 1 85 ? -1.181 30.138 35.487 1.00 69.06 85 ALA A O 1
ATOM 698 N N . GLU A 1 86 ? -2.778 28.645 34.993 1.00 65.38 86 GLU A N 1
ATOM 699 C CA . GLU A 1 86 ? -1.964 27.911 34.022 1.00 65.38 86 GLU A CA 1
ATOM 700 C C . GLU A 1 86 ? -1.711 28.714 32.732 1.00 65.38 86 GLU A C 1
ATOM 702 O O . GLU A 1 86 ? -0.645 28.603 32.125 1.00 65.38 86 GLU A O 1
ATOM 707 N N . MET A 1 87 ? -2.647 29.581 32.335 1.00 59.22 87 MET A N 1
ATOM 708 C CA . MET A 1 87 ? -2.519 30.417 31.136 1.00 59.22 87 MET A CA 1
ATOM 709 C C . MET A 1 87 ? -1.699 31.696 31.346 1.00 59.22 87 MET A C 1
ATOM 711 O O . MET A 1 87 ? -1.028 32.143 30.413 1.00 59.22 87 MET A O 1
ATOM 715 N N . THR A 1 88 ? -1.753 32.301 32.533 1.00 63.94 88 THR A N 1
ATOM 716 C CA . THR A 1 88 ? -1.027 33.540 32.871 1.00 63.94 88 THR A CA 1
ATOM 717 C C . THR A 1 88 ? 0.294 33.276 33.596 1.00 63.94 88 THR A C 1
ATOM 719 O O . THR A 1 88 ? 1.128 34.177 33.693 1.00 63.94 88 THR A O 1
ATOM 722 N N . GLY A 1 89 ? 0.512 32.049 34.083 1.00 62.62 89 GLY A N 1
ATOM 723 C CA . GLY A 1 89 ? 1.706 31.656 34.834 1.00 62.62 89 GLY A CA 1
ATOM 724 C C . GLY A 1 89 ? 1.787 32.273 36.236 1.00 62.62 89 GLY A C 1
ATOM 725 O O . GLY A 1 89 ? 2.886 32.401 36.776 1.00 62.62 89 GLY A O 1
ATOM 726 N N . THR A 1 90 ? 0.653 32.693 36.800 1.00 60.00 90 THR A N 1
ATOM 727 C CA . THR A 1 90 ? 0.526 33.327 38.125 1.00 60.00 90 THR A CA 1
ATOM 728 C C . THR A 1 90 ? -0.108 32.368 39.135 1.00 60.00 90 THR A C 1
ATOM 730 O O . THR A 1 90 ? -0.850 31.467 38.755 1.00 60.00 90 THR A O 1
ATOM 733 N N . ASP A 1 91 ? 0.206 32.531 40.423 1.00 54.88 91 ASP A N 1
ATOM 734 C CA . ASP A 1 91 ? -0.241 31.617 41.483 1.00 54.88 91 ASP A CA 1
ATOM 735 C C . ASP A 1 91 ? -1.746 31.776 41.772 1.00 54.88 91 ASP A C 1
ATOM 737 O O . ASP A 1 91 ? -2.293 32.879 41.727 1.00 54.88 91 ASP A O 1
ATOM 741 N N . LEU A 1 92 ? -2.424 30.672 42.102 1.00 55.09 92 LEU A N 1
ATOM 742 C CA . LEU A 1 92 ? -3.864 30.637 42.389 1.00 55.09 92 LEU A CA 1
ATOM 743 C C . LEU A 1 92 ? -4.251 31.538 43.570 1.00 55.09 92 LEU A C 1
ATOM 745 O O . LEU A 1 92 ? -5.369 32.058 43.607 1.00 55.09 92 LEU A O 1
ATOM 749 N N . ALA A 1 93 ? -3.311 31.751 44.493 1.00 57.22 93 ALA A N 1
ATOM 750 C CA . ALA A 1 93 ? -3.459 32.610 45.664 1.00 57.22 93 ALA A CA 1
ATOM 751 C C . ALA A 1 93 ? -3.693 34.091 45.310 1.00 57.22 93 ALA A C 1
ATOM 753 O O . ALA A 1 93 ? -4.366 34.805 46.053 1.00 57.22 93 ALA A O 1
ATOM 754 N N . ASP A 1 94 ? -3.220 34.558 44.150 1.00 61.88 94 ASP A N 1
ATOM 755 C CA . ASP A 1 94 ? -3.428 35.949 43.723 1.00 61.88 94 ASP A CA 1
ATOM 756 C C . ASP A 1 94 ? -4.892 36.221 43.311 1.00 61.88 94 ASP A C 1
ATOM 758 O O . ASP A 1 94 ? -5.324 37.374 43.254 1.00 61.88 94 ASP A O 1
ATOM 762 N N . TYR A 1 95 ? -5.687 35.163 43.092 1.00 62.06 95 TYR A N 1
ATOM 763 C CA . TYR A 1 95 ? -7.103 35.220 42.707 1.00 62.06 95 TYR A CA 1
ATOM 764 C C . TYR A 1 95 ? -8.071 34.936 43.871 1.00 62.06 95 TYR A C 1
ATOM 766 O O . TYR A 1 95 ? -9.267 34.703 43.655 1.00 62.06 95 TYR A O 1
ATOM 774 N N . GLU A 1 96 ? -7.590 34.934 45.119 1.00 55.38 96 GLU A N 1
ATOM 775 C CA . GLU A 1 96 ? -8.415 34.696 46.317 1.00 55.38 96 GLU A CA 1
ATOM 776 C C . GLU A 1 96 ? -9.383 35.848 46.642 1.00 55.38 96 GLU A C 1
ATOM 778 O O . GLU A 1 96 ? -10.373 35.639 47.340 1.00 55.38 96 GLU A O 1
ATOM 783 N N . ASN A 1 97 ? -9.185 37.045 46.083 1.00 54.84 97 ASN A N 1
ATOM 784 C CA . ASN A 1 97 ? -10.061 38.188 46.344 1.00 54.84 97 ASN A CA 1
ATOM 785 C C . ASN A 1 97 ? -11.225 38.276 45.342 1.00 54.84 97 ASN A C 1
ATOM 787 O O . ASN A 1 97 ? -11.040 38.780 44.245 1.00 54.84 97 ASN A O 1
ATOM 791 N N . ASN A 1 98 ? -12.421 37.823 45.745 1.00 53.59 98 ASN A N 1
ATOM 792 C CA . ASN A 1 98 ? -13.764 38.279 45.318 1.00 53.59 98 ASN A CA 1
ATOM 793 C C . ASN A 1 98 ? -13.988 38.742 43.857 1.00 53.59 98 ASN A C 1
ATOM 795 O O . ASN A 1 98 ? -14.797 39.638 43.612 1.00 53.59 98 ASN A O 1
ATOM 799 N N . HIS A 1 99 ? -13.345 38.126 42.869 1.00 56.66 99 HIS A N 1
ATOM 800 C CA . HIS A 1 99 ? -13.684 38.380 41.474 1.00 56.66 99 HIS A CA 1
ATOM 801 C C . HIS A 1 99 ? -14.966 37.639 41.116 1.00 56.66 99 HIS A C 1
ATOM 803 O O . HIS A 1 99 ? -15.068 36.426 41.305 1.00 56.66 99 HIS A O 1
ATOM 809 N N . SER A 1 100 ? -15.954 38.376 40.606 1.00 63.25 100 SER A N 1
ATOM 810 C CA . SER A 1 100 ? -17.163 37.745 40.078 1.00 63.25 100 SER A CA 1
ATOM 811 C C . SER A 1 100 ? -16.808 36.867 38.864 1.00 63.25 100 SER A C 1
ATOM 813 O O . SER A 1 100 ? -15.849 37.177 38.146 1.00 63.25 100 SER A O 1
ATOM 815 N N . PRO A 1 101 ? -17.566 35.789 38.586 1.00 57.31 101 PRO A N 1
ATOM 816 C CA . PRO A 1 101 ? -17.322 34.928 37.425 1.00 57.31 101 PRO A CA 1
ATOM 817 C C . PRO A 1 101 ? -17.224 35.697 36.094 1.00 57.31 101 PRO A C 1
ATOM 819 O O . PRO A 1 101 ? -16.438 35.336 35.218 1.00 57.31 101 PRO A O 1
ATOM 822 N N . GLU A 1 102 ? -17.964 36.801 35.959 1.00 66.38 102 GLU A N 1
ATOM 823 C CA . GLU A 1 102 ? -17.936 37.672 34.778 1.00 66.38 102 GLU A CA 1
ATOM 824 C C . GLU A 1 102 ? -16.625 38.467 34.643 1.00 66.38 102 GLU A C 1
ATOM 826 O O . GLU A 1 102 ? -16.111 38.635 33.535 1.00 66.38 102 GLU A O 1
ATOM 831 N N . GLU A 1 103 ? -16.039 38.926 35.753 1.00 68.50 103 GLU A N 1
ATOM 832 C CA . GLU A 1 103 ? -14.747 39.627 35.742 1.00 68.50 103 GLU A CA 1
ATOM 833 C C . GLU A 1 103 ? -13.597 38.692 35.360 1.00 68.50 103 GLU A C 1
ATOM 835 O O . GLU A 1 103 ? -12.719 39.083 34.585 1.00 68.50 103 GLU A O 1
ATOM 840 N N . LEU A 1 104 ? -13.638 37.444 35.844 1.00 65.06 104 LEU A N 1
ATOM 841 C CA . LEU A 1 104 ? -12.664 36.413 35.484 1.00 65.06 104 LEU A CA 1
ATOM 842 C C . LEU A 1 104 ? -12.751 36.071 33.992 1.00 65.06 104 LEU A C 1
ATOM 844 O O . LEU A 1 104 ? -11.723 36.042 33.318 1.00 65.06 104 LEU A O 1
ATOM 848 N N . MET A 1 105 ? -13.957 35.905 33.435 1.00 66.50 105 MET A N 1
ATOM 849 C CA . MET A 1 105 ? -14.118 35.683 31.991 1.00 66.50 105 MET A CA 1
ATOM 850 C C . MET A 1 105 ? -13.592 36.848 31.152 1.00 66.50 105 MET A C 1
ATOM 852 O O . MET A 1 105 ? -12.960 36.622 30.119 1.00 66.50 105 MET A O 1
ATOM 856 N N . ARG A 1 106 ? -13.813 38.095 31.585 1.00 75.81 106 ARG A N 1
ATOM 857 C CA . ARG A 1 106 ? -13.316 39.271 30.860 1.00 75.81 106 ARG A CA 1
ATOM 858 C C . ARG A 1 106 ? -11.788 39.309 30.826 1.00 75.81 106 ARG A C 1
ATOM 860 O O . ARG A 1 106 ? -11.211 39.617 29.786 1.00 75.81 106 ARG A O 1
ATOM 867 N N . LEU A 1 107 ? -11.145 38.951 31.937 1.00 73.12 107 LEU A N 1
ATOM 868 C CA . LEU A 1 107 ? -9.689 38.867 32.039 1.00 73.12 107 LEU A CA 1
ATOM 869 C C . LEU A 1 107 ? -9.116 37.744 31.154 1.00 73.12 107 LEU A C 1
ATOM 871 O O . LEU A 1 107 ? -8.118 37.957 30.467 1.00 73.12 107 LEU A O 1
ATOM 875 N N . ILE A 1 108 ? -9.781 36.580 31.107 1.00 70.75 108 ILE A N 1
ATOM 876 C CA . ILE A 1 108 ? -9.432 35.471 30.199 1.00 70.75 108 ILE A CA 1
ATOM 877 C C . ILE A 1 108 ? -9.510 35.933 28.742 1.00 70.75 108 ILE A C 1
ATOM 879 O O . ILE A 1 108 ? -8.572 35.723 27.976 1.00 70.75 108 ILE A O 1
ATOM 883 N N . GLN A 1 109 ? -10.610 36.585 28.357 1.00 72.25 109 GLN A N 1
ATOM 884 C CA . GLN A 1 109 ? -10.814 37.057 26.985 1.00 72.25 109 GLN A CA 1
ATOM 885 C C . GLN A 1 109 ? -9.763 38.087 26.560 1.00 72.25 109 GLN A C 1
ATOM 887 O O . GLN A 1 109 ? -9.261 38.018 25.440 1.00 72.25 109 GLN A O 1
ATOM 892 N N . GLU A 1 110 ? -9.398 39.015 27.446 1.00 79.06 110 GLU A N 1
ATOM 893 C CA . GLU A 1 110 ? -8.369 40.020 27.169 1.00 79.06 110 GLU A CA 1
ATOM 894 C C . GLU A 1 110 ? -6.982 39.378 26.991 1.00 79.06 110 GLU A C 1
ATOM 896 O O . GLU A 1 110 ? -6.250 39.728 26.061 1.00 79.06 110 GLU A O 1
ATOM 901 N N . HIS A 1 111 ? -6.647 38.379 27.816 1.00 74.94 111 HIS A N 1
ATOM 902 C CA . HIS A 1 111 ? -5.383 37.652 27.705 1.00 74.94 111 HIS A CA 1
ATOM 903 C C . HIS A 1 111 ? -5.315 36.766 26.448 1.00 74.94 111 HIS A C 1
ATOM 905 O O . HIS A 1 111 ? -4.284 36.750 25.770 1.00 74.94 111 HIS A O 1
ATOM 911 N N . LEU A 1 112 ? -6.407 36.077 26.083 1.00 73.38 112 LEU A N 1
ATOM 912 C CA . LEU A 1 112 ? -6.491 35.331 24.819 1.00 73.38 112 LEU A CA 1
ATOM 913 C C . LEU A 1 112 ? -6.312 36.263 23.620 1.00 73.38 112 LEU A C 1
ATOM 915 O O . LEU A 1 112 ? -5.467 35.998 22.773 1.00 73.38 112 LEU A O 1
ATOM 919 N N . ALA A 1 113 ? -7.037 37.384 23.582 1.00 79.12 113 ALA A N 1
ATOM 920 C CA . ALA A 1 113 ? -6.953 38.334 22.476 1.00 79.12 113 ALA A CA 1
ATOM 921 C C . ALA A 1 113 ? -5.536 38.916 22.311 1.00 79.12 113 ALA A C 1
ATOM 923 O O . ALA A 1 113 ? -5.059 39.086 21.187 1.00 79.12 113 ALA A O 1
ATOM 924 N N . ALA A 1 114 ? -4.836 39.188 23.418 1.00 79.62 114 ALA A N 1
ATOM 925 C CA . ALA A 1 114 ? -3.449 39.648 23.390 1.00 79.62 114 ALA A CA 1
ATOM 926 C C . ALA A 1 114 ? -2.474 38.560 22.899 1.00 79.62 114 ALA A C 1
ATOM 928 O O . ALA A 1 114 ? -1.561 38.853 22.120 1.00 79.62 114 ALA A O 1
ATOM 929 N N . SER A 1 115 ? -2.675 37.310 23.327 1.00 75.12 115 SER A N 1
ATOM 930 C CA . SER A 1 115 ? -1.874 36.157 22.897 1.00 75.12 115 SER A CA 1
ATOM 931 C C . SER A 1 115 ? -2.073 35.852 21.410 1.00 75.12 115 SER A C 1
ATOM 933 O O . SER A 1 115 ? -1.099 35.726 20.664 1.00 75.12 115 SER A O 1
ATOM 935 N N . ASP A 1 116 ? -3.323 35.831 20.949 1.00 73.56 116 ASP A N 1
ATOM 936 C CA . ASP A 1 116 ? -3.677 35.577 19.554 1.00 73.56 116 ASP A CA 1
ATOM 937 C C . ASP A 1 116 ? -3.089 36.652 18.635 1.00 73.56 116 ASP A C 1
ATOM 939 O O . ASP A 1 116 ? -2.433 36.327 17.642 1.00 73.56 116 ASP A O 1
ATOM 943 N N . ALA A 1 117 ? -3.189 37.930 19.018 1.00 81.88 117 ALA A N 1
ATOM 944 C CA . ALA A 1 117 ? -2.570 39.030 18.279 1.00 81.88 117 ALA A CA 1
ATOM 945 C C . ALA A 1 117 ? -1.035 38.897 18.193 1.00 81.88 117 ALA A C 1
ATOM 947 O O . ALA A 1 117 ? -0.432 39.200 17.158 1.00 81.88 117 ALA A O 1
ATOM 948 N N . ALA A 1 118 ? -0.377 38.415 19.255 1.00 81.56 118 ALA A N 1
ATOM 949 C CA . ALA A 1 118 ? 1.068 38.186 19.261 1.00 81.56 118 ALA A CA 1
ATOM 950 C C . ALA A 1 118 ? 1.478 37.007 18.358 1.00 81.56 118 ALA A C 1
ATOM 952 O O . ALA A 1 118 ? 2.484 37.089 17.640 1.00 81.56 118 ALA A O 1
ATOM 953 N N . VAL A 1 119 ? 0.696 35.923 18.356 1.00 76.81 119 VAL A N 1
ATOM 954 C CA . VAL A 1 119 ? 0.912 34.753 17.492 1.00 76.81 119 VAL A CA 1
ATOM 955 C C . VAL A 1 119 ? 0.684 35.111 16.023 1.00 76.81 119 VAL A C 1
ATOM 957 O O . VAL A 1 119 ? 1.511 34.759 15.172 1.00 76.81 119 VAL A O 1
ATOM 960 N N . GLU A 1 120 ? -0.376 35.857 15.712 1.00 82.00 120 GLU A N 1
ATOM 961 C CA . GLU A 1 120 ? -0.659 36.345 14.360 1.00 82.00 120 GLU A CA 1
ATOM 962 C C . GLU A 1 120 ? 0.465 37.250 13.846 1.00 82.00 120 GLU A C 1
ATOM 964 O O . GLU A 1 120 ? 1.016 36.987 12.772 1.00 82.00 120 GLU A O 1
ATOM 969 N N . ALA A 1 121 ? 0.916 38.224 14.644 1.00 84.69 121 ALA A N 1
ATOM 970 C CA . ALA A 1 121 ? 2.035 39.093 14.280 1.00 84.69 121 ALA A CA 1
ATOM 971 C C . ALA A 1 121 ? 3.334 38.302 14.020 1.00 84.69 121 ALA A C 1
ATOM 973 O O . ALA A 1 121 ? 4.078 38.585 13.071 1.00 84.69 121 ALA A O 1
ATOM 974 N N . GLN A 1 122 ? 3.610 37.264 14.818 1.00 82.44 122 GLN A N 1
ATOM 975 C CA . GLN A 1 122 ? 4.777 36.401 14.619 1.00 82.44 122 GLN A CA 1
ATOM 976 C C . GLN A 1 122 ? 4.657 35.547 13.343 1.00 82.44 122 GLN A C 1
ATOM 978 O O . GLN A 1 122 ? 5.643 35.360 12.613 1.00 82.44 122 GLN A O 1
ATOM 983 N N . MET A 1 123 ? 3.460 35.038 13.048 1.00 79.00 123 MET A N 1
ATOM 984 C CA . MET A 1 123 ? 3.166 34.291 11.825 1.00 79.00 123 MET A CA 1
ATOM 985 C C . MET A 1 123 ? 3.296 35.168 10.578 1.00 79.00 123 MET A C 1
ATOM 987 O O . MET A 1 123 ? 3.921 34.747 9.599 1.00 79.00 123 MET A O 1
ATOM 991 N N . GLU A 1 124 ? 2.788 36.398 10.613 1.00 87.19 124 GLU A N 1
ATOM 992 C CA . GLU A 1 124 ? 2.921 37.364 9.523 1.00 87.19 124 GLU A CA 1
ATOM 993 C C . GLU A 1 124 ? 4.380 37.757 9.279 1.00 87.19 124 GLU A C 1
ATOM 995 O O . GLU A 1 124 ? 4.845 37.716 8.135 1.00 87.19 124 GLU A O 1
ATOM 1000 N N . ALA A 1 125 ? 5.154 38.015 10.337 1.00 85.81 125 ALA A N 1
ATOM 1001 C CA . ALA A 1 125 ? 6.585 38.292 10.225 1.00 85.81 125 ALA A CA 1
ATOM 1002 C C . ALA A 1 125 ? 7.356 37.113 9.597 1.00 85.81 125 ALA A C 1
ATOM 1004 O O . ALA A 1 125 ? 8.218 37.309 8.730 1.00 85.81 125 ALA A O 1
ATOM 1005 N N . ARG A 1 126 ? 7.023 35.866 9.968 1.00 82.62 126 ARG A N 1
ATOM 1006 C CA . ARG A 1 126 ? 7.601 34.658 9.348 1.00 82.62 126 ARG A CA 1
ATOM 1007 C C . ARG A 1 126 ? 7.211 34.521 7.879 1.00 82.62 126 ARG A C 1
ATOM 1009 O O . ARG A 1 126 ? 8.083 34.219 7.059 1.00 82.62 126 ARG A O 1
ATOM 1016 N N . ARG A 1 127 ? 5.944 34.758 7.527 1.00 83.19 127 ARG A N 1
ATOM 1017 C CA . ARG A 1 127 ? 5.463 34.724 6.135 1.00 83.19 127 ARG A CA 1
ATOM 1018 C C . ARG A 1 127 ? 6.155 35.790 5.287 1.00 83.19 127 ARG A C 1
ATOM 1020 O O . ARG A 1 127 ? 6.658 35.466 4.212 1.00 83.19 127 ARG A O 1
ATOM 1027 N N . ALA A 1 128 ? 6.287 37.014 5.793 1.00 84.50 128 ALA A N 1
ATOM 1028 C CA . ALA A 1 128 ? 7.003 38.095 5.121 1.00 84.50 128 ALA A CA 1
ATOM 1029 C C . ALA A 1 128 ? 8.495 37.763 4.916 1.00 84.50 128 ALA A C 1
ATOM 1031 O O . ALA A 1 128 ? 9.031 37.946 3.820 1.00 84.50 128 ALA A O 1
ATOM 1032 N N . ALA A 1 129 ? 9.164 37.187 5.922 1.00 80.94 129 ALA A N 1
ATOM 1033 C CA . ALA A 1 129 ? 10.559 36.755 5.813 1.00 80.94 129 ALA A CA 1
ATOM 1034 C C . ALA A 1 129 ? 10.754 35.602 4.808 1.00 80.94 129 ALA A C 1
ATOM 1036 O O . ALA A 1 129 ? 11.742 35.578 4.062 1.00 80.94 129 ALA A O 1
ATOM 1037 N N . GLN A 1 130 ? 9.817 34.650 4.750 1.00 76.12 130 GLN A N 1
ATOM 1038 C CA . GLN A 1 130 ? 9.827 33.573 3.757 1.00 76.12 130 GLN A CA 1
ATOM 1039 C C . GLN A 1 130 ? 9.557 34.099 2.344 1.00 76.12 130 GLN A C 1
ATOM 1041 O O . GLN A 1 130 ? 10.300 33.749 1.426 1.00 76.12 130 GLN A O 1
ATOM 1046 N N . ALA A 1 131 ? 8.580 34.990 2.169 1.00 75.69 131 ALA A N 1
ATOM 1047 C CA . ALA A 1 131 ? 8.284 35.631 0.889 1.00 75.69 131 ALA A CA 1
ATOM 1048 C C . ALA A 1 131 ? 9.480 36.455 0.379 1.00 75.69 131 ALA A C 1
ATOM 1050 O O . ALA A 1 131 ? 9.849 36.349 -0.790 1.00 75.69 131 ALA A O 1
ATOM 1051 N N . ALA A 1 132 ? 10.169 37.188 1.260 1.00 73.81 132 ALA A N 1
ATOM 1052 C CA . ALA A 1 132 ? 11.394 37.918 0.926 1.00 73.81 132 ALA A CA 1
ATOM 1053 C C . ALA A 1 132 ? 12.573 36.990 0.562 1.00 73.81 132 ALA A C 1
ATOM 1055 O O . ALA A 1 132 ? 13.395 37.324 -0.295 1.00 73.81 132 ALA A O 1
ATOM 1056 N N . ARG A 1 133 ? 12.672 35.804 1.182 1.00 69.25 133 ARG A N 1
ATOM 1057 C CA . ARG A 1 133 ? 13.656 34.770 0.807 1.00 69.25 133 ARG A CA 1
ATOM 1058 C C . ARG A 1 133 ? 13.329 34.116 -0.538 1.00 69.25 133 ARG A C 1
ATOM 1060 O O . ARG A 1 133 ? 14.248 33.833 -1.307 1.00 69.25 133 ARG A O 1
ATOM 1067 N N . GLN A 1 134 ? 12.051 33.882 -0.827 1.00 61.56 134 GLN A N 1
ATOM 1068 C CA . GLN A 1 134 ? 11.599 33.298 -2.091 1.00 61.56 134 GLN A CA 1
ATOM 1069 C C . GLN A 1 134 ? 11.726 34.289 -3.256 1.00 61.56 134 GLN A C 1
ATOM 1071 O O . GLN A 1 134 ? 12.220 33.905 -4.311 1.00 61.56 134 GLN A O 1
ATOM 1076 N N . SER A 1 135 ? 11.407 35.572 -3.063 1.00 61.66 135 SER A N 1
ATOM 1077 C CA . SER A 1 135 ? 11.550 36.604 -4.104 1.00 61.66 135 SER A CA 1
ATOM 1078 C C . SER A 1 135 ? 13.013 36.929 -4.436 1.00 61.66 135 SER A C 1
ATOM 1080 O O . 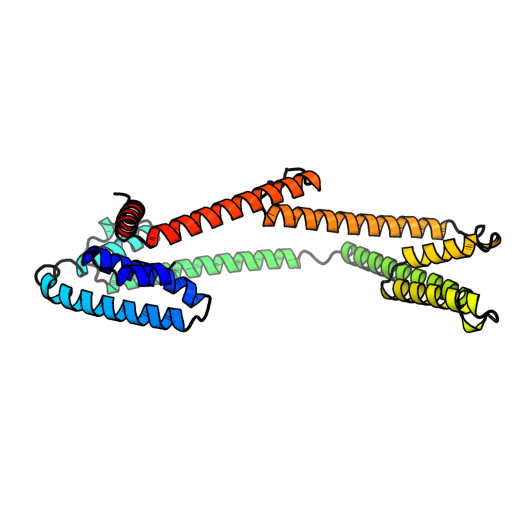SER A 1 135 ? 13.341 37.213 -5.589 1.00 61.66 135 SER A O 1
ATOM 1082 N N . LYS A 1 136 ? 13.927 36.804 -3.461 1.00 59.66 136 LYS A N 1
ATOM 1083 C CA . LYS A 1 136 ? 15.384 36.885 -3.689 1.00 59.66 136 LYS A CA 1
ATOM 1084 C C . LYS A 1 136 ? 15.951 35.654 -4.408 1.00 59.66 136 LYS A C 1
ATOM 1086 O O . LYS A 1 136 ? 16.990 35.759 -5.060 1.00 59.66 136 LYS A O 1
ATOM 1091 N N . ARG A 1 137 ? 15.269 34.504 -4.362 1.00 54.56 137 ARG A N 1
ATOM 1092 C CA . ARG A 1 137 ? 15.564 33.334 -5.203 1.00 54.56 137 ARG A CA 1
ATOM 1093 C C . ARG A 1 137 ? 14.857 33.480 -6.555 1.00 54.56 137 ARG A C 1
ATOM 1095 O O . ARG A 1 137 ? 13.881 32.794 -6.840 1.00 54.56 137 ARG A O 1
ATOM 1102 N N . LYS A 1 138 ? 15.380 34.345 -7.431 1.00 53.75 138 LYS A N 1
ATOM 1103 C CA . LYS A 1 138 ? 15.046 34.287 -8.866 1.00 53.75 138 LYS A CA 1
ATOM 1104 C C . LYS A 1 138 ? 15.243 32.842 -9.347 1.00 53.75 138 LYS A C 1
ATOM 1106 O O . LYS A 1 138 ? 16.308 32.277 -9.091 1.00 53.75 138 LYS A O 1
ATOM 1111 N N . LYS A 1 139 ? 14.241 32.253 -10.020 1.00 55.16 139 LYS A N 1
ATOM 1112 C CA . LYS A 1 139 ? 14.367 30.972 -10.744 1.00 55.16 139 LYS A CA 1
ATOM 1113 C C . LYS A 1 139 ? 15.655 31.038 -11.567 1.00 55.16 139 LYS A C 1
ATOM 1115 O O . LYS A 1 139 ? 15.777 31.864 -12.469 1.00 55.16 139 LYS A O 1
ATOM 1120 N N . THR A 1 140 ? 16.673 30.293 -11.154 1.00 60.50 140 THR A N 1
ATOM 1121 C CA . THR A 1 140 ? 18.030 30.461 -11.676 1.00 60.50 140 THR A CA 1
ATOM 1122 C C . THR A 1 140 ? 18.053 30.022 -13.137 1.00 60.50 140 THR A C 1
ATOM 1124 O O . THR A 1 140 ? 17.447 29.012 -13.481 1.00 60.50 140 THR A O 1
ATOM 1127 N N . ALA A 1 141 ? 18.771 30.741 -14.006 1.00 61.16 141 ALA A N 1
ATOM 1128 C CA . ALA A 1 141 ? 18.951 30.376 -15.420 1.00 61.16 141 ALA A CA 1
ATOM 1129 C C . ALA A 1 141 ? 19.351 28.893 -15.613 1.00 61.16 141 ALA A C 1
ATOM 1131 O O . ALA A 1 141 ? 18.961 28.258 -16.584 1.00 61.16 141 ALA A O 1
ATOM 1132 N N . LYS A 1 142 ? 20.018 28.313 -14.608 1.00 6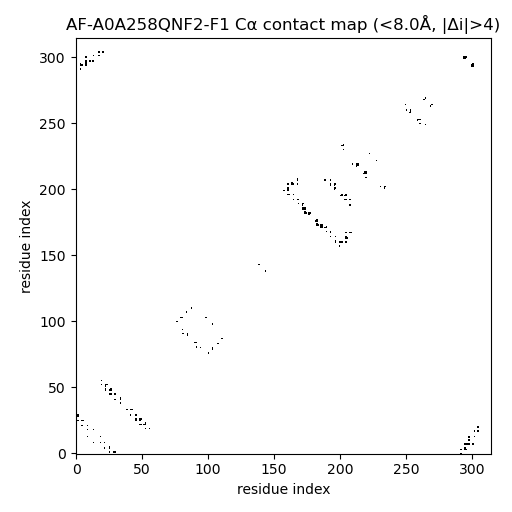1.16 142 LYS A N 1
ATOM 1133 C CA . LYS A 1 142 ? 20.406 26.902 -14.504 1.00 61.16 142 LYS A CA 1
ATOM 1134 C C . LYS A 1 142 ? 19.229 25.910 -14.401 1.00 61.16 142 LYS A C 1
ATOM 1136 O O . LYS A 1 142 ? 19.362 24.770 -14.835 1.00 61.16 142 LYS A O 1
ATOM 1141 N N . GLN A 1 143 ? 18.092 26.301 -13.816 1.00 64.44 143 GLN A N 1
ATOM 1142 C CA . GLN A 1 143 ? 16.865 25.487 -13.804 1.00 64.44 143 GLN A CA 1
ATOM 1143 C C . GLN A 1 143 ? 16.168 25.519 -15.165 1.00 64.44 143 GLN A C 1
ATOM 1145 O O . GLN A 1 143 ? 15.817 24.459 -15.670 1.00 64.44 143 GLN A O 1
ATOM 1150 N N . MET A 1 144 ? 16.061 26.697 -15.789 1.00 68.12 144 MET A N 1
ATOM 1151 C CA . MET A 1 144 ? 15.489 26.825 -17.137 1.00 68.12 144 MET A CA 1
ATOM 1152 C C . MET A 1 144 ? 16.326 26.083 -18.187 1.00 68.12 144 MET A C 1
ATOM 1154 O O . MET A 1 144 ? 15.770 25.408 -19.043 1.00 68.12 144 MET A O 1
ATOM 1158 N N . GLU A 1 145 ? 17.657 26.128 -18.089 1.00 74.12 145 GLU A N 1
ATOM 1159 C CA . GLU A 1 145 ? 18.552 25.367 -18.970 1.00 74.12 145 GLU A CA 1
ATOM 1160 C C . GLU A 1 145 ? 18.397 23.848 -18.780 1.00 74.12 145 GLU A C 1
ATOM 1162 O O . GLU A 1 145 ? 18.359 23.091 -19.749 1.00 74.12 145 GLU A O 1
ATOM 1167 N N . LYS A 1 146 ? 18.243 23.384 -17.533 1.00 75.94 146 LYS A N 1
ATOM 1168 C CA . LYS A 1 146 ? 18.009 21.964 -17.236 1.00 75.94 146 LYS A CA 1
ATOM 1169 C C . LYS A 1 146 ? 16.647 21.491 -17.751 1.00 75.94 146 LYS A C 1
ATOM 1171 O O . LYS A 1 146 ? 16.565 20.398 -18.304 1.00 75.94 146 LYS A O 1
ATOM 1176 N N . GLU A 1 147 ? 15.599 22.292 -17.582 1.00 74.12 147 GLU A N 1
ATOM 1177 C CA . GLU A 1 147 ? 14.262 22.003 -18.114 1.00 74.12 147 GLU A CA 1
ATOM 1178 C C . GLU A 1 147 ? 14.259 21.993 -19.646 1.00 74.12 147 GLU A C 1
ATOM 1180 O O . GLU A 1 147 ? 13.750 21.045 -20.240 1.00 74.12 147 GLU A O 1
ATOM 1185 N N . ALA A 1 148 ? 14.902 22.972 -20.290 1.00 78.25 148 ALA A N 1
ATOM 1186 C CA . ALA A 1 148 ? 15.051 23.014 -21.743 1.00 78.25 148 ALA A CA 1
ATOM 1187 C C . ALA A 1 148 ? 15.808 21.787 -22.275 1.00 78.25 148 ALA A C 1
ATOM 1189 O O . ALA A 1 148 ? 15.399 21.189 -23.270 1.00 78.25 148 ALA A O 1
ATOM 1190 N N . ARG A 1 149 ? 16.870 21.353 -21.581 1.00 77.25 149 ARG A N 1
ATOM 1191 C CA . ARG A 1 149 ? 17.617 20.144 -21.949 1.00 77.25 149 ARG A CA 1
ATOM 1192 C C . ARG A 1 149 ? 16.766 18.879 -21.830 1.00 77.25 149 ARG A C 1
ATOM 1194 O O . ARG A 1 149 ? 16.749 18.077 -22.756 1.00 77.25 149 ARG A O 1
ATOM 1201 N N . LEU A 1 150 ? 16.017 18.725 -20.738 1.00 74.69 150 LEU A N 1
ATOM 1202 C CA . LEU A 1 150 ? 15.106 17.589 -20.547 1.00 74.69 150 LEU A CA 1
ATOM 1203 C C . LEU A 1 150 ? 13.988 17.564 -21.601 1.00 74.69 150 LEU A C 1
ATOM 1205 O O . LEU A 1 150 ? 13.628 16.497 -22.094 1.00 74.69 150 LEU A O 1
ATOM 1209 N N . GLN A 1 151 ? 13.457 18.729 -21.980 1.00 74.00 151 GLN A N 1
ATOM 1210 C CA . GLN A 1 151 ? 12.465 18.833 -23.051 1.00 74.00 151 GLN A CA 1
ATOM 1211 C C . GLN A 1 151 ? 13.054 18.459 -24.415 1.00 74.00 151 GLN A C 1
ATOM 1213 O O . GLN A 1 151 ? 12.415 17.718 -25.163 1.00 74.00 151 GLN A O 1
ATOM 1218 N N . ALA A 1 152 ? 14.270 18.913 -24.727 1.00 76.81 152 ALA A N 1
ATOM 1219 C CA . ALA A 1 152 ? 14.966 18.544 -25.958 1.00 76.81 152 ALA A CA 1
ATOM 1220 C C . ALA A 1 152 ? 15.247 17.031 -26.022 1.00 76.81 152 ALA A C 1
ATOM 1222 O O . ALA A 1 152 ? 14.985 16.396 -27.044 1.00 76.81 152 ALA A O 1
ATOM 1223 N N . GLU A 1 153 ? 15.696 16.430 -24.915 1.00 73.12 153 GLU A N 1
ATOM 1224 C CA . GLU A 1 153 ? 15.895 14.980 -24.794 1.00 73.12 153 GLU A CA 1
ATOM 1225 C C . GLU A 1 153 ? 14.575 14.214 -25.003 1.00 73.12 153 GLU A C 1
ATOM 1227 O O . GLU A 1 153 ? 14.523 13.271 -25.794 1.00 73.12 153 GLU A O 1
ATOM 1232 N N . ALA A 1 154 ? 13.477 14.652 -24.379 1.00 71.94 154 ALA A N 1
ATOM 1233 C CA . ALA A 1 154 ? 12.164 14.025 -24.546 1.00 71.94 154 ALA A CA 1
ATOM 1234 C C . ALA A 1 154 ? 11.637 14.122 -25.991 1.00 71.94 154 ALA A C 1
ATOM 1236 O O . ALA A 1 154 ? 11.043 13.172 -26.508 1.00 71.94 154 ALA A O 1
ATOM 1237 N N . GLN A 1 155 ? 11.863 15.252 -26.667 1.00 75.94 155 GLN A N 1
ATOM 1238 C CA . GLN A 1 155 ? 11.504 15.417 -28.077 1.00 75.94 155 GLN A CA 1
ATOM 1239 C C . GLN A 1 155 ? 12.344 14.517 -28.990 1.00 75.94 155 GLN A C 1
ATOM 1241 O O . GLN A 1 155 ? 11.789 13.888 -29.893 1.00 75.94 155 GLN A O 1
ATOM 1246 N N . ALA A 1 156 ? 13.648 14.390 -28.728 1.00 75.19 156 ALA A N 1
ATOM 1247 C CA . ALA A 1 156 ? 14.530 13.493 -29.470 1.00 75.19 156 ALA A CA 1
ATOM 1248 C C . ALA A 1 156 ? 14.105 12.021 -29.323 1.00 75.19 156 ALA A C 1
ATOM 1250 O O . ALA A 1 156 ? 14.064 11.283 -30.311 1.00 75.19 156 ALA A O 1
ATOM 1251 N N . VAL A 1 157 ? 13.703 11.602 -28.116 1.00 69.50 157 VAL A N 1
ATOM 1252 C CA . VAL A 1 157 ? 13.150 10.258 -27.876 1.00 69.50 157 VAL A CA 1
ATOM 1253 C C . VAL A 1 157 ? 11.883 10.036 -28.705 1.00 69.50 157 VAL A C 1
ATOM 1255 O O . VAL A 1 157 ? 11.807 9.051 -29.441 1.00 69.50 157 VAL A O 1
ATOM 1258 N N . LYS A 1 158 ? 10.924 10.971 -28.685 1.00 76.81 158 LYS A N 1
ATOM 1259 C CA . LYS A 1 158 ? 9.687 10.868 -29.484 1.00 76.81 158 LYS A CA 1
ATOM 1260 C C . LYS A 1 158 ? 9.953 10.803 -30.990 1.00 76.81 158 LYS A C 1
ATOM 1262 O O . LYS A 1 158 ? 9.310 10.024 -31.693 1.00 76.81 158 LYS A O 1
ATOM 1267 N N . GLN A 1 159 ? 10.909 11.587 -31.490 1.00 77.56 159 GLN A N 1
ATOM 1268 C CA . GLN A 1 159 ? 11.320 11.517 -32.895 1.00 77.56 159 GLN A CA 1
ATOM 1269 C C . GLN A 1 159 ? 11.907 10.143 -33.233 1.00 77.56 159 GLN A C 1
ATOM 1271 O O . GLN A 1 159 ? 11.502 9.539 -34.225 1.00 77.56 159 GLN A O 1
ATOM 1276 N N . SER A 1 160 ? 12.769 9.596 -32.371 1.00 73.44 160 SER A N 1
ATOM 1277 C CA . SER A 1 160 ? 13.350 8.266 -32.582 1.00 73.44 160 SER A CA 1
ATOM 1278 C C . SER A 1 160 ? 12.301 7.144 -32.599 1.00 73.44 160 SER A C 1
ATOM 1280 O O . SER A 1 160 ? 12.366 6.264 -33.457 1.00 73.44 160 SER A O 1
ATOM 1282 N N . ILE A 1 161 ? 11.290 7.212 -31.724 1.00 74.88 161 ILE A N 1
ATOM 1283 C CA . ILE A 1 161 ? 10.166 6.263 -31.687 1.00 74.88 161 ILE A CA 1
ATOM 1284 C C . ILE A 1 161 ? 9.413 6.292 -33.017 1.00 74.88 161 ILE A C 1
ATOM 1286 O O . ILE A 1 161 ? 9.154 5.248 -33.616 1.00 74.88 161 ILE A O 1
ATOM 1290 N N . ARG A 1 162 ? 9.119 7.495 -33.524 1.00 81.00 162 ARG A N 1
ATOM 1291 C CA . ARG A 1 162 ? 8.408 7.690 -34.791 1.00 81.00 162 ARG A CA 1
ATOM 1292 C C . ARG A 1 162 ? 9.191 7.160 -35.992 1.00 81.00 162 ARG A C 1
ATOM 1294 O O . ARG A 1 162 ? 8.604 6.543 -36.878 1.00 81.00 162 ARG A O 1
ATOM 1301 N N . GLU A 1 163 ? 10.502 7.383 -36.030 1.00 77.94 163 GLU A N 1
ATOM 1302 C CA . GLU A 1 163 ? 11.374 6.892 -37.104 1.00 77.94 163 GLU A CA 1
ATOM 1303 C C . GLU A 1 163 ? 11.471 5.365 -37.126 1.00 77.94 163 GLU A C 1
ATOM 1305 O O . GLU A 1 163 ? 11.370 4.755 -38.195 1.00 77.94 163 GLU A O 1
ATOM 1310 N N . VAL A 1 164 ? 11.647 4.746 -35.955 1.00 74.75 164 VAL A N 1
ATOM 1311 C CA . VAL A 1 164 ? 11.723 3.286 -35.806 1.00 74.75 164 VAL A CA 1
ATOM 1312 C C . VAL A 1 164 ? 10.385 2.648 -36.179 1.00 74.75 164 VAL A C 1
ATOM 1314 O O . VAL A 1 164 ? 10.359 1.742 -37.013 1.00 74.75 164 VAL A O 1
ATOM 1317 N N . TYR A 1 165 ? 9.274 3.177 -35.658 1.00 79.69 165 TYR A N 1
ATOM 1318 C CA . TYR A 1 165 ? 7.929 2.711 -35.992 1.00 79.69 165 TYR A CA 1
ATOM 1319 C C . TYR A 1 165 ? 7.629 2.831 -37.492 1.00 79.69 165 TYR A C 1
ATOM 1321 O O . TYR A 1 165 ? 7.152 1.876 -38.095 1.00 79.69 165 TYR A O 1
ATOM 1329 N N . ARG A 1 166 ? 7.986 3.948 -38.146 1.00 80.94 166 ARG A N 1
ATOM 1330 C CA . ARG A 1 166 ? 7.778 4.113 -39.597 1.00 80.94 166 ARG A CA 1
ATOM 1331 C C . ARG A 1 166 ? 8.527 3.057 -40.413 1.00 80.94 166 ARG A C 1
ATOM 1333 O O . ARG A 1 166 ? 7.993 2.550 -41.398 1.00 80.94 166 ARG A O 1
ATOM 1340 N N . LYS A 1 167 ? 9.763 2.727 -40.018 1.00 77.00 167 LYS A N 1
ATOM 1341 C CA . LYS A 1 167 ? 10.560 1.683 -40.681 1.00 77.00 167 LYS A CA 1
ATOM 1342 C C . LYS A 1 167 ? 9.937 0.298 -40.475 1.00 77.00 167 LYS A C 1
ATOM 1344 O O . LYS A 1 167 ? 9.782 -0.423 -41.457 1.00 77.00 167 LYS A O 1
ATOM 1349 N N . LEU A 1 168 ? 9.512 -0.027 -39.251 1.00 79.38 168 LEU A N 1
ATOM 1350 C CA . LEU A 1 168 ? 8.788 -1.266 -38.927 1.00 79.38 168 LEU A CA 1
ATOM 1351 C C . LEU A 1 168 ? 7.492 -1.405 -39.722 1.00 79.38 168 LEU A C 1
ATOM 1353 O O . LEU A 1 168 ? 7.308 -2.405 -40.408 1.00 79.38 168 LEU A O 1
ATOM 1357 N N . ALA A 1 169 ? 6.647 -0.376 -39.701 1.00 81.19 169 ALA A N 1
ATOM 1358 C CA . ALA A 1 169 ? 5.378 -0.348 -40.417 1.00 81.19 169 ALA A CA 1
ATOM 1359 C C . ALA A 1 169 ? 5.563 -0.551 -41.929 1.00 81.19 169 ALA A C 1
ATOM 1361 O O . ALA A 1 169 ? 4.766 -1.236 -42.559 1.00 81.19 169 ALA A O 1
ATOM 1362 N N . SER A 1 170 ? 6.638 -0.010 -42.518 1.00 79.06 170 SER A N 1
ATOM 1363 C CA . SER A 1 170 ? 6.933 -0.221 -43.942 1.00 79.06 170 SER A CA 1
ATOM 1364 C C . SER A 1 170 ? 7.384 -1.646 -44.291 1.00 79.06 170 SER A C 1
ATOM 1366 O O . SER A 1 170 ? 7.138 -2.090 -45.412 1.00 79.06 170 SER A O 1
ATOM 1368 N N . ALA A 1 171 ? 8.024 -2.357 -43.354 1.00 74.62 171 ALA A N 1
ATOM 1369 C CA . ALA A 1 171 ? 8.533 -3.719 -43.548 1.00 74.62 171 ALA A CA 1
ATOM 1370 C C . ALA A 1 171 ? 7.476 -4.798 -43.230 1.00 74.62 171 ALA A C 1
ATOM 1372 O O . ALA A 1 171 ? 7.437 -5.857 -43.862 1.00 74.62 171 ALA A O 1
ATOM 1373 N N . LEU A 1 172 ? 6.596 -4.513 -42.268 1.00 76.19 172 LEU A N 1
ATOM 1374 C CA . LEU A 1 172 ? 5.538 -5.400 -41.774 1.00 76.19 172 LEU A CA 1
ATOM 1375 C C . LEU A 1 172 ? 4.167 -5.160 -42.428 1.00 76.19 172 LEU A C 1
ATOM 1377 O O . LEU A 1 172 ? 3.175 -5.705 -41.957 1.00 76.19 172 LEU A O 1
ATOM 1381 N N . HIS A 1 173 ? 4.076 -4.344 -43.482 1.00 76.38 173 HIS A N 1
ATOM 1382 C CA . HIS A 1 173 ? 2.779 -3.950 -44.032 1.00 76.38 173 HIS A CA 1
ATOM 1383 C C . HIS A 1 173 ? 2.033 -5.134 -44.693 1.00 76.38 173 HIS A C 1
ATOM 1385 O O . HIS A 1 173 ? 2.500 -5.624 -45.723 1.00 76.38 173 HIS A O 1
ATOM 1391 N N . PRO A 1 174 ? 0.852 -5.548 -44.191 1.00 72.06 174 PRO A N 1
ATOM 1392 C CA . PRO A 1 174 ? 0.168 -6.768 -44.637 1.00 72.06 174 PRO A CA 1
ATOM 1393 C C . PRO A 1 174 ? -0.359 -6.719 -46.086 1.00 72.06 174 PRO A C 1
ATOM 1395 O O . PRO A 1 174 ? -0.443 -7.765 -46.723 1.00 72.06 174 PRO A O 1
ATOM 1398 N N . ASP A 1 175 ? -0.648 -5.537 -46.656 1.00 73.31 175 ASP A N 1
ATOM 1399 C CA . ASP A 1 175 ? -1.087 -5.418 -48.071 1.00 73.31 175 ASP A CA 1
ATOM 1400 C C . ASP A 1 175 ? -0.028 -5.820 -49.105 1.00 73.31 175 ASP A C 1
ATOM 1402 O O . ASP A 1 175 ? -0.347 -6.001 -50.278 1.00 73.31 175 ASP A O 1
ATOM 1406 N N . ARG A 1 176 ? 1.246 -5.922 -48.712 1.00 69.19 176 ARG A N 1
ATOM 1407 C CA . ARG A 1 176 ? 2.329 -6.257 -49.645 1.00 69.19 176 ARG A CA 1
ATOM 1408 C C . ARG A 1 176 ? 2.588 -7.762 -49.744 1.00 69.19 176 ARG A C 1
ATOM 1410 O O . ARG A 1 176 ? 3.388 -8.167 -50.584 1.00 69.19 176 ARG A O 1
ATOM 1417 N N . GLU A 1 177 ? 1.893 -8.583 -48.953 1.00 74.75 177 GLU A N 1
ATOM 1418 C CA . GLU A 1 177 ? 2.087 -10.034 -48.912 1.00 74.75 177 GLU A CA 1
ATOM 1419 C C . GLU A 1 177 ? 1.011 -10.813 -49.701 1.00 74.75 177 GLU A C 1
ATOM 1421 O O . GLU A 1 177 ? -0.171 -10.829 -49.319 1.00 74.75 177 GLU A O 1
ATOM 1426 N N . PRO A 1 178 ? 1.403 -11.538 -50.768 1.00 72.12 178 PRO A N 1
ATOM 1427 C CA . PRO A 1 178 ? 0.487 -12.380 -51.537 1.00 72.12 178 PRO A CA 1
ATOM 1428 C C . PRO A 1 178 ? 0.112 -13.684 -50.808 1.00 72.12 178 PRO A C 1
ATOM 1430 O O . PRO A 1 178 ? -0.987 -14.196 -51.017 1.00 72.12 178 PRO A O 1
ATOM 1433 N N . ASP A 1 179 ? 0.966 -14.188 -49.911 1.00 84.75 179 ASP A N 1
ATOM 1434 C CA . ASP A 1 179 ? 0.709 -15.404 -49.127 1.00 84.75 179 ASP A CA 1
ATOM 1435 C C . ASP A 1 179 ? -0.239 -15.116 -47.938 1.00 84.75 179 ASP A C 1
ATOM 1437 O O . ASP A 1 179 ? 0.068 -14.257 -47.103 1.00 84.75 179 ASP A O 1
ATOM 1441 N N . PRO A 1 180 ? -1.393 -15.804 -47.828 1.00 80.69 180 PRO A N 1
ATOM 1442 C CA . PRO A 1 180 ? -2.333 -15.619 -46.722 1.00 80.69 180 PRO A CA 1
ATOM 1443 C C . PRO A 1 180 ? -1.767 -15.965 -45.334 1.00 80.69 180 PRO A C 1
ATOM 1445 O O . PRO A 1 180 ? -2.205 -15.362 -44.353 1.00 80.69 180 PRO A O 1
ATOM 1448 N N . ILE A 1 181 ? -0.807 -16.890 -45.224 1.00 78.94 181 ILE A N 1
ATOM 1449 C CA . ILE A 1 181 ? -0.226 -17.300 -43.933 1.00 78.94 181 ILE A CA 1
ATOM 1450 C C . ILE A 1 181 ? 0.741 -16.226 -43.422 1.00 78.94 181 ILE A C 1
ATOM 1452 O O . ILE A 1 181 ? 0.636 -15.773 -42.279 1.00 78.94 181 ILE A O 1
ATOM 1456 N N . GLU A 1 182 ? 1.639 -15.751 -44.285 1.00 75.81 182 GLU A N 1
ATOM 1457 C CA . GLU A 1 182 ? 2.574 -14.673 -43.939 1.00 75.81 182 GLU A CA 1
ATOM 1458 C C . GLU A 1 182 ? 1.855 -13.333 -43.722 1.00 75.81 182 GLU A C 1
ATOM 1460 O O . GLU A 1 182 ? 2.262 -12.546 -42.865 1.00 75.81 182 GLU A O 1
ATOM 1465 N N . ARG A 1 183 ? 0.722 -13.101 -44.399 1.00 81.06 183 ARG A N 1
ATOM 1466 C CA . ARG A 1 183 ? -0.137 -11.938 -44.135 1.00 81.06 183 ARG A CA 1
ATOM 1467 C C . ARG A 1 183 ? -0.672 -11.938 -42.705 1.00 81.06 183 ARG A C 1
ATOM 1469 O O . ARG A 1 183 ? -0.549 -10.925 -42.024 1.00 81.06 183 ARG A O 1
ATOM 1476 N N . ALA A 1 184 ? -1.199 -13.067 -42.225 1.00 81.69 184 ALA A N 1
ATOM 1477 C CA . ALA A 1 184 ? -1.690 -13.189 -40.850 1.00 81.69 184 ALA A CA 1
ATOM 1478 C C . ALA A 1 184 ? -0.572 -12.962 -39.817 1.00 81.69 184 ALA A C 1
ATOM 1480 O O . ALA A 1 184 ? -0.760 -12.233 -38.841 1.00 81.69 184 ALA A O 1
ATOM 1481 N N . ARG A 1 185 ? 0.620 -13.517 -40.069 1.00 79.75 185 ARG A N 1
ATOM 1482 C CA . ARG A 1 185 ? 1.808 -13.307 -39.229 1.00 79.75 185 ARG A CA 1
ATOM 1483 C C . ARG A 1 185 ? 2.221 -11.833 -39.172 1.00 79.75 185 ARG A C 1
ATOM 1485 O O . ARG A 1 185 ? 2.518 -11.318 -38.095 1.00 79.75 185 ARG A O 1
ATOM 1492 N N . LYS A 1 186 ? 2.226 -11.136 -40.311 1.00 82.19 186 LYS A N 1
ATOM 1493 C CA . LYS A 1 186 ? 2.540 -9.702 -40.373 1.00 82.19 186 LYS A CA 1
ATOM 1494 C C . LYS A 1 186 ? 1.472 -8.828 -39.729 1.00 82.19 186 LYS A C 1
ATOM 1496 O O . LYS A 1 186 ? 1.827 -7.832 -39.107 1.00 82.19 186 LYS A O 1
ATOM 1501 N N . THR A 1 187 ? 0.197 -9.209 -39.803 1.00 83.56 187 THR A N 1
ATOM 1502 C CA . THR A 1 187 ? -0.885 -8.515 -39.093 1.00 83.56 187 THR A CA 1
ATOM 1503 C C . THR A 1 187 ? -0.689 -8.557 -37.574 1.00 83.56 187 THR A C 1
ATOM 1505 O O . THR A 1 187 ? -0.780 -7.506 -36.942 1.00 83.56 187 THR A O 1
ATOM 1508 N N . ASP A 1 188 ? -0.345 -9.712 -36.991 1.00 84.19 188 ASP A N 1
ATOM 1509 C CA . ASP A 1 188 ? -0.055 -9.825 -35.547 1.00 84.19 188 ASP A CA 1
ATOM 1510 C C . ASP A 1 188 ? 1.168 -8.983 -35.142 1.00 84.19 188 ASP A C 1
ATOM 1512 O O . ASP A 1 188 ? 1.123 -8.202 -34.188 1.00 84.19 188 ASP A O 1
ATOM 1516 N N . LEU A 1 189 ? 2.251 -9.061 -35.923 1.00 82.81 189 LEU A N 1
ATOM 1517 C CA . LEU A 1 189 ? 3.458 -8.264 -35.684 1.00 82.81 189 LEU A CA 1
ATOM 1518 C C . LEU A 1 189 ? 3.194 -6.755 -35.802 1.00 82.81 189 LEU A C 1
ATOM 1520 O O . LEU A 1 189 ? 3.724 -5.974 -35.012 1.00 82.81 189 LEU A O 1
ATOM 1524 N N . MET A 1 190 ? 2.351 -6.334 -36.747 1.00 85.06 190 MET A N 1
ATOM 1525 C CA . MET A 1 190 ? 1.952 -4.935 -36.897 1.00 85.06 190 MET A CA 1
ATOM 1526 C C . MET A 1 190 ? 1.073 -4.471 -35.728 1.00 85.06 190 MET A C 1
ATOM 1528 O O . MET A 1 190 ? 1.262 -3.368 -35.221 1.00 85.06 190 MET A O 1
ATOM 1532 N N . GLN A 1 191 ? 0.159 -5.311 -35.238 1.00 86.00 191 GLN A N 1
ATOM 1533 C CA . GLN A 1 191 ? -0.656 -4.996 -34.063 1.00 86.00 191 GLN A CA 1
ATOM 1534 C C . GLN A 1 191 ? 0.212 -4.797 -32.812 1.00 86.00 191 GLN A C 1
ATOM 1536 O O . GLN A 1 191 ? 0.023 -3.827 -32.075 1.00 86.00 191 GLN A O 1
ATOM 1541 N N . ARG A 1 192 ? 1.217 -5.655 -32.610 1.00 84.06 192 ARG A N 1
ATOM 1542 C CA . ARG A 1 192 ? 2.212 -5.499 -31.537 1.00 84.06 192 ARG A CA 1
ATOM 1543 C C . ARG A 1 192 ? 3.044 -4.223 -31.697 1.00 84.06 192 ARG A C 1
ATOM 1545 O O . ARG A 1 192 ? 3.293 -3.530 -30.712 1.00 84.06 192 ARG A O 1
ATOM 1552 N N . ALA A 1 193 ? 3.428 -3.866 -32.926 1.00 84.75 193 ALA A N 1
ATOM 1553 C CA . ALA A 1 193 ? 4.116 -2.606 -33.214 1.00 84.75 193 ALA A CA 1
ATOM 1554 C C . ALA A 1 193 ? 3.253 -1.375 -32.891 1.00 84.75 193 ALA A C 1
ATOM 1556 O O . ALA A 1 193 ? 3.765 -0.407 -32.327 1.00 84.75 193 ALA A O 1
ATOM 1557 N N . ASN A 1 194 ? 1.951 -1.422 -33.181 1.00 85.25 194 ASN A N 1
ATOM 1558 C CA . ASN A 1 194 ? 1.012 -0.350 -32.843 1.00 85.25 194 ASN A CA 1
ATOM 1559 C C . ASN A 1 194 ? 0.890 -0.172 -31.325 1.00 85.25 194 ASN A C 1
ATOM 1561 O O . ASN A 1 194 ? 1.024 0.945 -30.832 1.00 85.25 194 ASN A O 1
ATOM 1565 N N . GLN A 1 195 ? 0.730 -1.269 -30.578 1.00 87.19 195 GLN A N 1
ATOM 1566 C CA . GLN A 1 195 ? 0.670 -1.235 -29.112 1.00 87.19 195 GLN A CA 1
ATOM 1567 C C . GLN A 1 195 ? 1.955 -0.660 -28.508 1.00 87.19 195 GLN A C 1
ATOM 1569 O O . GLN A 1 195 ? 1.900 0.208 -27.639 1.00 87.19 195 GLN A O 1
ATOM 1574 N N . ALA A 1 196 ? 3.122 -1.092 -28.990 1.00 83.81 196 ALA A N 1
ATOM 1575 C CA . ALA A 1 196 ? 4.400 -0.561 -28.527 1.00 83.81 196 ALA A CA 1
ATOM 1576 C C . ALA A 1 196 ? 4.540 0.947 -28.812 1.00 83.81 196 ALA A C 1
ATOM 1578 O O . ALA A 1 196 ? 5.063 1.691 -27.981 1.00 83.81 196 ALA A O 1
ATOM 1579 N N . TYR A 1 197 ? 4.042 1.418 -29.960 1.00 82.25 197 TYR A N 1
ATOM 1580 C CA . TYR A 1 197 ? 4.036 2.838 -30.314 1.00 82.25 197 TYR A CA 1
ATOM 1581 C C . TYR A 1 197 ? 3.102 3.666 -29.419 1.00 82.25 197 TYR A C 1
ATOM 1583 O O . TYR A 1 197 ? 3.514 4.720 -28.933 1.00 82.25 197 TYR A O 1
ATOM 1591 N N . GLU A 1 198 ? 1.890 3.180 -29.141 1.00 84.94 198 GLU A N 1
ATOM 1592 C CA . GLU A 1 198 ? 0.932 3.838 -28.237 1.00 84.94 198 GLU A CA 1
ATOM 1593 C C . GLU A 1 198 ? 1.503 4.023 -26.825 1.00 84.94 198 GLU A C 1
ATOM 1595 O O . GLU A 1 198 ? 1.387 5.100 -26.237 1.00 84.94 198 GLU A O 1
ATOM 1600 N N . HIS A 1 199 ? 2.209 3.013 -26.314 1.00 82.88 199 HIS A N 1
ATOM 1601 C CA . HIS A 1 199 ? 2.838 3.053 -24.993 1.00 82.88 199 HIS A CA 1
ATOM 1602 C C . HIS A 1 199 ? 4.199 3.776 -24.978 1.00 82.88 199 HIS A C 1
ATOM 1604 O O . HIS A 1 199 ? 4.870 3.793 -23.949 1.00 82.88 199 HIS A O 1
ATOM 1610 N N . ASN A 1 200 ? 4.628 4.386 -26.094 1.00 78.12 200 ASN A N 1
ATOM 1611 C CA . ASN A 1 200 ? 5.964 4.980 -26.265 1.00 78.12 200 ASN A CA 1
ATOM 1612 C C . ASN A 1 200 ? 7.114 4.013 -25.900 1.00 78.12 200 ASN A C 1
ATOM 1614 O O . ASN A 1 200 ? 8.189 4.437 -25.466 1.00 78.12 200 ASN A O 1
ATOM 1618 N N . ASN A 1 201 ? 6.901 2.709 -26.091 1.00 80.56 201 ASN A N 1
ATOM 1619 C CA . ASN A 1 201 ? 7.844 1.660 -25.738 1.00 80.56 201 ASN A CA 1
ATOM 1620 C C . ASN A 1 201 ? 8.880 1.476 -26.860 1.00 80.56 201 ASN A C 1
ATOM 1622 O O . ASN A 1 201 ? 8.760 0.621 -27.744 1.00 80.56 201 ASN A O 1
ATOM 1626 N N . LEU A 1 202 ? 9.912 2.326 -26.832 1.00 77.31 202 LEU A N 1
ATOM 1627 C CA . LEU A 1 202 ? 11.011 2.288 -27.800 1.00 77.31 202 LEU A CA 1
ATOM 1628 C C . LEU A 1 202 ? 11.753 0.942 -27.781 1.00 77.31 202 LEU A C 1
ATOM 1630 O O . LEU A 1 202 ? 12.204 0.491 -28.835 1.00 77.31 202 LEU A O 1
ATOM 1634 N N . TYR A 1 203 ? 11.870 0.303 -26.614 1.00 75.69 203 TYR A N 1
ATOM 1635 C CA . TYR A 1 203 ? 12.527 -0.994 -26.471 1.00 75.69 203 TYR A CA 1
ATOM 1636 C C . TYR A 1 203 ? 11.819 -2.063 -27.307 1.00 75.69 203 TYR A C 1
ATOM 1638 O O . TYR A 1 203 ? 12.445 -2.687 -28.161 1.00 75.69 203 TYR A O 1
ATOM 1646 N N . GLN A 1 204 ? 10.507 -2.206 -27.127 1.00 77.06 204 GLN A N 1
ATOM 1647 C CA . GLN A 1 204 ? 9.712 -3.232 -27.797 1.00 77.06 204 GLN A CA 1
ATOM 1648 C C . GLN A 1 204 ? 9.697 -3.028 -29.322 1.00 77.06 204 GLN A C 1
ATOM 1650 O O . GLN A 1 204 ? 9.836 -3.985 -30.084 1.00 77.06 204 GLN A O 1
ATOM 1655 N N . LEU A 1 205 ? 9.628 -1.773 -29.789 1.00 80.25 205 LEU A N 1
ATOM 1656 C CA . LEU A 1 205 ? 9.777 -1.438 -31.211 1.00 80.25 205 LEU A CA 1
ATOM 1657 C C . LEU A 1 205 ? 11.148 -1.869 -31.759 1.00 80.25 205 LEU A C 1
ATOM 1659 O O . LEU A 1 205 ? 11.238 -2.509 -32.805 1.00 80.25 205 LEU A O 1
ATOM 1663 N N . LEU A 1 206 ? 12.231 -1.552 -31.051 1.00 71.06 206 LEU A N 1
ATOM 1664 C CA . LEU A 1 206 ? 13.582 -1.927 -31.473 1.00 71.06 206 LEU A CA 1
ATOM 1665 C C . LEU A 1 206 ? 13.815 -3.445 -31.430 1.00 71.06 206 LEU A C 1
ATOM 1667 O O . LEU A 1 206 ? 14.465 -3.975 -32.332 1.00 71.06 206 LEU A O 1
ATOM 1671 N N . GLU A 1 207 ? 13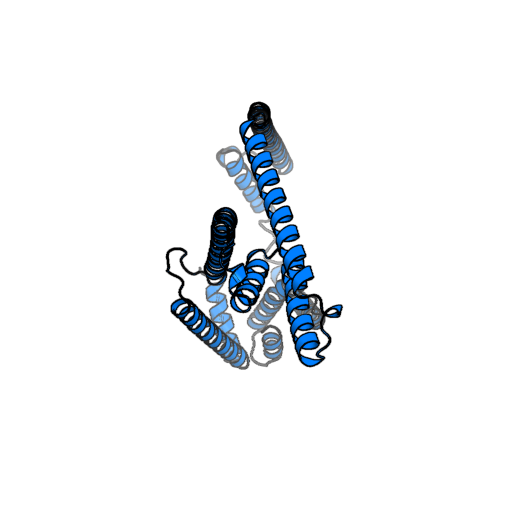.266 -4.147 -30.438 1.00 75.94 207 GLU A N 1
ATOM 1672 C CA . GLU A 1 207 ? 13.312 -5.608 -30.333 1.00 75.94 207 GLU A CA 1
ATOM 1673 C C . GLU A 1 207 ? 12.652 -6.267 -31.549 1.00 75.94 207 GLU A C 1
ATOM 1675 O O . GLU A 1 207 ? 13.270 -7.110 -32.205 1.00 75.94 207 GLU A O 1
ATOM 1680 N N . MET A 1 208 ? 11.445 -5.822 -31.916 1.00 78.50 208 MET A N 1
ATOM 1681 C CA . MET A 1 208 ? 10.751 -6.295 -33.118 1.00 78.50 208 MET A CA 1
ATOM 1682 C C . MET A 1 208 ? 11.584 -6.063 -34.382 1.00 78.50 208 MET A C 1
ATOM 1684 O O . MET A 1 208 ? 11.655 -6.926 -35.256 1.00 78.50 208 MET A O 1
ATOM 1688 N N . GLN A 1 209 ? 12.288 -4.932 -34.470 1.00 70.62 209 GLN A N 1
ATOM 1689 C CA . GLN A 1 209 ? 13.155 -4.655 -35.611 1.00 70.62 209 GLN A CA 1
ATOM 1690 C C . GLN A 1 209 ? 14.374 -5.590 -35.670 1.00 70.62 209 GLN A C 1
ATOM 1692 O O . GLN A 1 209 ? 14.784 -5.971 -36.763 1.00 70.62 209 GLN A O 1
ATOM 1697 N N . ILE A 1 210 ? 14.944 -5.988 -34.527 1.00 67.31 210 ILE A N 1
ATOM 1698 C CA . ILE A 1 210 ? 16.039 -6.972 -34.468 1.00 67.31 210 ILE A CA 1
ATOM 1699 C C . ILE A 1 210 ? 15.532 -8.368 -34.829 1.00 67.31 210 ILE A C 1
ATOM 1701 O O . ILE A 1 210 ? 16.207 -9.089 -35.561 1.00 67.31 210 ILE A O 1
ATOM 1705 N N . GLN A 1 211 ? 14.353 -8.756 -34.344 1.00 68.94 211 GLN A N 1
ATOM 1706 C CA . GLN A 1 211 ? 13.740 -10.040 -34.689 1.00 68.94 211 GLN A CA 1
ATOM 1707 C C . GLN A 1 211 ? 13.507 -10.151 -36.201 1.00 68.94 211 GLN A C 1
ATOM 1709 O O . GLN A 1 211 ? 13.790 -11.196 -36.780 1.00 68.94 211 GLN A O 1
ATOM 1714 N N . LEU A 1 212 ? 13.106 -9.055 -36.853 1.00 67.31 212 LEU A N 1
ATOM 1715 C CA . LEU A 1 212 ? 13.010 -8.972 -38.312 1.00 67.31 212 LEU A CA 1
ATOM 1716 C C . LEU A 1 212 ? 14.379 -8.952 -39.002 1.00 67.31 212 LEU A C 1
ATOM 1718 O O . LEU A 1 212 ? 14.575 -9.659 -39.983 1.00 67.31 212 LEU A O 1
ATOM 1722 N N . ALA A 1 213 ? 15.354 -8.205 -38.479 1.00 60.50 213 ALA A N 1
ATOM 1723 C CA . ALA A 1 213 ? 16.711 -8.153 -39.032 1.00 60.50 213 ALA A CA 1
ATOM 1724 C C . ALA A 1 213 ? 17.473 -9.486 -38.901 1.00 60.50 213 ALA A C 1
ATOM 1726 O O . ALA A 1 213 ? 18.375 -9.759 -39.681 1.00 60.50 213 ALA A O 1
ATOM 1727 N N . ARG A 1 214 ? 17.118 -10.349 -37.940 1.00 50.94 214 ARG A N 1
ATOM 1728 C CA . ARG A 1 214 ? 17.643 -11.724 -37.862 1.00 50.94 214 ARG A CA 1
ATOM 1729 C C . ARG A 1 214 ? 17.141 -12.618 -38.998 1.00 50.94 214 ARG A C 1
ATOM 1731 O O . ARG A 1 214 ? 17.827 -13.576 -39.338 1.00 50.94 214 ARG A O 1
ATOM 1738 N N . VAL A 1 215 ? 15.980 -12.306 -39.574 1.00 53.00 215 VAL A N 1
ATOM 1739 C CA . VAL A 1 215 ? 15.447 -12.978 -40.771 1.00 53.00 215 VAL A CA 1
ATOM 1740 C C . VAL A 1 215 ? 16.134 -12.456 -42.040 1.00 53.00 215 VAL A C 1
ATOM 1742 O O . VAL A 1 215 ? 16.257 -13.195 -43.010 1.00 53.00 215 VAL A O 1
ATOM 1745 N N . ASP A 1 216 ? 16.655 -11.226 -42.009 1.00 48.91 216 ASP A N 1
ATOM 1746 C CA . ASP A 1 216 ? 17.270 -10.542 -43.149 1.00 48.91 216 ASP A CA 1
ATOM 1747 C C . ASP A 1 216 ? 18.737 -10.164 -42.838 1.00 48.91 216 ASP A C 1
ATOM 1749 O O . ASP A 1 216 ? 19.040 -9.064 -42.368 1.00 48.91 216 ASP A O 1
ATOM 1753 N N . GLN A 1 217 ? 19.670 -11.106 -43.047 1.00 44.59 217 GLN A N 1
ATOM 1754 C CA . GLN A 1 217 ? 21.079 -11.019 -42.606 1.00 44.59 217 GLN A CA 1
ATOM 1755 C C . GLN A 1 217 ? 21.831 -9.752 -43.069 1.00 44.59 217 GLN A C 1
ATOM 1757 O O . GLN A 1 217 ? 22.792 -9.346 -42.414 1.00 44.59 217 GLN A O 1
ATOM 1762 N N . SER A 1 218 ? 21.387 -9.072 -44.133 1.00 51.25 218 SER A N 1
ATOM 1763 C CA . SER A 1 218 ? 21.949 -7.787 -44.580 1.00 51.25 218 SER A CA 1
ATOM 1764 C C . SER A 1 218 ? 21.608 -6.588 -43.682 1.00 51.25 218 SER A C 1
ATOM 1766 O O . SER A 1 218 ? 22.316 -5.582 -43.717 1.00 51.25 218 SER A O 1
ATOM 1768 N N . ALA A 1 219 ? 20.563 -6.672 -42.852 1.00 49.97 219 ALA A N 1
ATOM 1769 C CA . ALA A 1 219 ? 20.131 -5.582 -41.971 1.00 49.97 219 ALA A CA 1
ATOM 1770 C C . ALA A 1 219 ? 20.926 -5.508 -40.650 1.00 49.97 219 ALA A C 1
ATOM 1772 O O . ALA A 1 219 ? 20.997 -4.447 -40.025 1.00 49.97 219 ALA A O 1
ATOM 1773 N N . LEU A 1 220 ? 21.564 -6.610 -40.233 1.00 50.84 220 LEU A N 1
ATOM 1774 C CA . LEU A 1 220 ? 22.360 -6.685 -38.999 1.00 50.84 220 LEU A CA 1
ATOM 1775 C C . LEU A 1 220 ? 23.639 -5.831 -39.055 1.00 50.84 220 LEU A C 1
ATOM 1777 O O . LEU A 1 220 ? 24.052 -5.291 -38.032 1.00 50.84 220 LEU A O 1
ATOM 1781 N N . GLY A 1 221 ? 24.224 -5.638 -40.243 1.00 53.66 221 GLY A N 1
ATOM 1782 C CA . GLY A 1 221 ? 25.414 -4.798 -40.443 1.00 53.66 221 GLY A CA 1
ATOM 1783 C C . GLY A 1 221 ? 25.163 -3.285 -40.355 1.00 53.66 221 GLY A C 1
ATOM 1784 O O . GLY A 1 221 ? 26.115 -2.513 -40.378 1.00 53.66 221 GLY A O 1
ATOM 1785 N N . GLN A 1 222 ? 23.900 -2.848 -40.250 1.00 53.03 222 GLN A N 1
ATOM 1786 C CA . GLN A 1 222 ? 23.499 -1.432 -40.185 1.00 53.03 222 GLN A CA 1
ATOM 1787 C C . GLN A 1 222 ? 22.942 -1.005 -38.813 1.00 53.03 222 GLN A C 1
ATOM 1789 O O . GLN A 1 222 ? 22.289 0.038 -38.690 1.00 53.03 222 GLN A O 1
ATOM 1794 N N . LEU A 1 223 ? 23.175 -1.788 -37.757 1.00 57.81 223 LEU A N 1
ATOM 1795 C CA . LEU A 1 223 ? 22.963 -1.331 -36.382 1.00 57.81 223 LEU A CA 1
ATOM 1796 C C . LEU A 1 223 ? 24.023 -0.267 -36.056 1.00 57.81 223 LEU A C 1
ATOM 1798 O O . LEU A 1 223 ? 25.099 -0.587 -35.569 1.00 57.81 223 LEU A O 1
ATOM 1802 N N . SER A 1 224 ? 23.743 0.997 -36.381 1.00 64.19 224 SER A N 1
ATOM 1803 C CA . SER A 1 224 ? 24.666 2.102 -36.106 1.00 64.19 224 SER A CA 1
ATOM 1804 C C . SER A 1 224 ? 24.914 2.265 -34.602 1.00 64.19 224 SER A C 1
ATOM 1806 O O . SER A 1 224 ? 23.996 2.105 -33.792 1.00 64.19 224 SER A O 1
ATOM 1808 N N . ASP A 1 225 ? 26.136 2.644 -34.222 1.00 66.81 225 ASP A N 1
ATOM 1809 C CA . ASP A 1 225 ? 26.525 2.896 -32.824 1.00 66.81 225 ASP A CA 1
ATOM 1810 C C . ASP A 1 225 ? 25.584 3.879 -32.107 1.00 66.81 225 ASP A C 1
ATOM 1812 O O . ASP A 1 225 ? 25.272 3.716 -30.926 1.00 66.81 225 ASP A O 1
ATOM 1816 N N . GLU A 1 226 ? 25.040 4.860 -32.832 1.00 64.25 226 GLU A N 1
ATOM 1817 C CA . GLU A 1 226 ? 24.045 5.805 -32.312 1.00 64.25 226 GLU A CA 1
ATOM 1818 C C . GLU A 1 226 ? 22.764 5.115 -31.820 1.00 64.25 226 GLU A C 1
ATOM 1820 O O . GLU A 1 226 ? 22.150 5.543 -30.838 1.00 64.25 226 GLU A O 1
ATOM 1825 N N . ARG A 1 227 ? 22.345 4.027 -32.475 1.00 64.12 227 ARG A N 1
ATOM 1826 C CA . ARG A 1 227 ? 21.166 3.251 -32.073 1.00 64.12 227 ARG A CA 1
ATOM 1827 C C . ARG A 1 227 ? 21.446 2.388 -30.849 1.00 64.12 227 ARG A C 1
ATOM 1829 O O . ARG A 1 227 ? 20.583 2.304 -29.978 1.00 64.12 227 ARG A O 1
ATOM 1836 N N . LEU A 1 228 ? 22.638 1.795 -30.754 1.00 69.62 228 LEU A N 1
ATOM 1837 C CA . LEU A 1 228 ? 23.069 1.051 -29.564 1.00 69.62 228 LEU A CA 1
ATOM 1838 C C . LEU A 1 228 ? 23.178 1.969 -28.340 1.00 69.62 228 LEU A C 1
ATOM 1840 O O . LEU A 1 228 ? 22.711 1.616 -27.259 1.00 69.62 228 LEU A O 1
ATOM 1844 N N . GLN A 1 229 ? 23.704 3.184 -28.511 1.00 74.19 229 GLN A N 1
ATOM 1845 C CA . GLN A 1 229 ? 23.724 4.191 -27.447 1.00 74.19 229 GLN A CA 1
ATOM 1846 C C . GLN A 1 229 ? 22.314 4.557 -26.974 1.00 74.19 229 GLN A C 1
ATOM 1848 O O . GLN A 1 229 ? 22.053 4.581 -25.770 1.00 74.19 229 GLN A O 1
ATOM 1853 N N . ARG A 1 230 ? 21.371 4.768 -27.902 1.00 67.50 230 ARG A N 1
ATOM 1854 C CA . ARG A 1 230 ? 19.961 5.014 -27.551 1.00 67.50 230 ARG A CA 1
ATOM 1855 C C . ARG A 1 230 ? 19.347 3.842 -26.781 1.00 67.50 230 ARG A C 1
ATOM 1857 O O . ARG A 1 230 ? 18.663 4.075 -25.791 1.00 67.50 230 ARG A O 1
ATOM 1864 N N . PHE A 1 231 ? 19.656 2.603 -27.161 1.00 68.50 231 PHE A N 1
ATOM 1865 C CA . PHE A 1 231 ? 19.200 1.404 -26.452 1.00 68.50 231 PHE A CA 1
ATOM 1866 C C . PHE A 1 231 ? 19.702 1.354 -25.004 1.00 68.50 231 PHE A C 1
ATOM 1868 O O . PHE A 1 231 ? 18.921 1.131 -24.081 1.00 68.50 231 PHE A O 1
ATOM 1875 N N . ILE A 1 232 ? 20.987 1.643 -24.786 1.00 77.88 232 ILE A N 1
ATOM 1876 C CA . ILE A 1 232 ? 21.571 1.712 -23.440 1.00 77.88 232 ILE A CA 1
ATOM 1877 C C . ILE A 1 232 ? 20.870 2.787 -22.598 1.00 77.88 232 ILE A C 1
ATOM 1879 O O . ILE A 1 232 ? 20.619 2.567 -21.413 1.00 77.88 232 ILE A O 1
ATOM 1883 N N . ILE A 1 233 ? 20.547 3.943 -23.186 1.00 79.94 233 ILE A N 1
ATOM 1884 C CA . ILE A 1 233 ? 19.840 5.026 -22.486 1.00 79.94 233 ILE A CA 1
ATOM 1885 C C . ILE A 1 233 ? 18.429 4.584 -22.085 1.00 79.94 233 ILE A C 1
ATOM 1887 O O . ILE A 1 233 ? 18.057 4.751 -20.923 1.00 79.94 233 ILE A O 1
ATOM 1891 N N . THR A 1 234 ? 17.666 3.985 -23.002 1.00 76.38 234 THR A N 1
ATOM 1892 C CA . THR A 1 234 ? 16.310 3.492 -22.715 1.00 76.38 234 THR A CA 1
ATOM 1893 C C . THR A 1 234 ? 16.322 2.403 -21.647 1.00 76.38 234 THR A C 1
ATOM 1895 O O . THR A 1 234 ? 15.595 2.526 -20.667 1.00 76.38 234 THR A O 1
ATOM 1898 N N . LEU A 1 235 ? 17.207 1.408 -21.751 1.00 75.44 235 LEU A N 1
ATOM 1899 C CA . LEU A 1 235 ? 17.326 0.353 -20.739 1.00 75.44 235 LEU A CA 1
ATOM 1900 C C . LEU A 1 235 ? 17.689 0.905 -19.359 1.00 75.44 235 LEU A C 1
ATOM 1902 O O . LEU A 1 235 ? 17.164 0.447 -18.349 1.00 75.44 235 LEU A O 1
ATOM 1906 N N . LYS A 1 236 ? 18.570 1.908 -19.292 1.00 79.75 236 LYS A N 1
ATOM 1907 C CA . LYS A 1 236 ? 18.890 2.580 -18.024 1.00 79.75 236 LYS A CA 1
ATOM 1908 C C . LYS A 1 236 ? 17.679 3.315 -17.451 1.00 79.75 236 LYS A C 1
ATOM 1910 O O . LYS A 1 236 ? 17.506 3.320 -16.233 1.00 79.75 236 LYS A O 1
ATOM 1915 N N . ALA A 1 237 ? 16.862 3.936 -18.300 1.00 80.12 237 ALA A N 1
ATOM 1916 C CA . ALA A 1 237 ? 15.640 4.608 -17.875 1.00 80.12 237 ALA A CA 1
ATOM 1917 C C . ALA A 1 237 ? 14.594 3.607 -17.355 1.00 80.12 237 ALA A C 1
ATOM 1919 O O . ALA A 1 237 ? 14.048 3.819 -16.274 1.00 80.12 237 ALA A O 1
ATOM 1920 N N . GLU A 1 238 ? 14.379 2.493 -18.059 1.00 79.00 238 GLU A N 1
ATOM 1921 C CA . GLU A 1 238 ? 13.468 1.423 -17.634 1.00 79.00 238 GLU A CA 1
ATOM 1922 C C . GLU A 1 238 ? 13.942 0.748 -16.348 1.00 79.00 238 GLU A C 1
ATOM 1924 O O . GLU A 1 238 ? 13.161 0.609 -15.410 1.00 79.00 238 GLU A O 1
ATOM 1929 N N . LEU A 1 239 ? 15.234 0.421 -16.240 1.00 88.62 239 LEU A N 1
ATOM 1930 C CA . LEU A 1 239 ? 15.807 -0.147 -15.019 1.00 88.62 239 LEU A CA 1
ATOM 1931 C C . LEU A 1 239 ? 15.599 0.792 -13.832 1.00 88.62 239 LEU A C 1
ATOM 1933 O O . LEU A 1 239 ? 15.222 0.347 -12.748 1.00 88.62 239 LEU A O 1
ATOM 1937 N N . LYS A 1 240 ? 15.802 2.098 -14.033 1.00 88.31 240 LYS A N 1
ATOM 1938 C CA . LYS A 1 240 ? 15.554 3.103 -12.997 1.00 88.31 240 LYS A CA 1
ATOM 1939 C C . LYS A 1 240 ? 14.074 3.161 -12.610 1.00 88.31 240 LYS A C 1
ATOM 1941 O O . LYS A 1 240 ? 13.784 3.232 -11.419 1.00 88.31 240 LYS A O 1
ATOM 1946 N N . SER A 1 241 ? 13.165 3.121 -13.584 1.00 85.88 241 SER A N 1
ATOM 1947 C CA . SER A 1 241 ? 11.719 3.103 -13.335 1.00 85.88 241 SER A CA 1
ATOM 1948 C C . SER A 1 241 ? 11.312 1.873 -12.528 1.00 85.88 241 SER A C 1
ATOM 1950 O O . SER A 1 241 ? 10.710 2.011 -11.468 1.00 85.88 241 SER A O 1
ATOM 1952 N N . LEU A 1 242 ? 11.735 0.684 -12.964 1.00 91.75 242 LEU A N 1
ATOM 1953 C CA . LEU A 1 242 ? 11.424 -0.579 -12.300 1.00 91.75 242 LEU A CA 1
ATOM 1954 C C . LEU A 1 242 ? 12.026 -0.642 -10.892 1.00 91.75 242 LEU A C 1
ATOM 1956 O O . LEU A 1 242 ? 11.384 -1.097 -9.953 1.00 91.75 242 LEU A O 1
ATOM 1960 N N . THR A 1 243 ? 13.244 -0.126 -10.712 1.00 91.81 243 THR A N 1
ATOM 1961 C CA . THR A 1 243 ? 13.867 -0.037 -9.382 1.00 91.81 243 THR A CA 1
ATOM 1962 C C . THR A 1 243 ? 13.068 0.882 -8.458 1.00 91.81 243 THR A C 1
ATOM 1964 O O . THR A 1 243 ? 12.874 0.550 -7.292 1.00 91.81 243 THR A O 1
ATOM 1967 N N . SER A 1 244 ? 12.580 2.017 -8.970 1.00 90.94 244 SER A N 1
ATOM 1968 C CA . SER A 1 244 ? 11.730 2.936 -8.206 1.00 90.94 244 SER A CA 1
ATOM 1969 C C . SER A 1 244 ? 10.395 2.295 -7.829 1.00 90.94 244 SER A C 1
ATOM 1971 O O . SER A 1 244 ? 9.943 2.455 -6.700 1.00 90.94 244 SER A O 1
ATOM 1973 N N . GLU A 1 245 ? 9.777 1.554 -8.748 1.00 91.75 245 GLU A N 1
ATOM 1974 C CA . GLU A 1 245 ? 8.518 0.845 -8.510 1.00 91.75 245 GLU A CA 1
ATOM 1975 C C . GLU A 1 245 ? 8.683 -0.247 -7.445 1.00 91.75 245 GLU A C 1
ATOM 1977 O O . GLU A 1 245 ? 7.898 -0.321 -6.501 1.00 91.75 245 GLU A O 1
ATOM 1982 N N . VAL A 1 246 ? 9.768 -1.026 -7.518 1.00 89.75 246 VAL A N 1
ATOM 1983 C CA . VAL A 1 246 ? 10.112 -2.027 -6.496 1.00 89.75 246 VAL A CA 1
ATOM 1984 C C . VAL A 1 246 ? 10.347 -1.372 -5.134 1.00 89.75 246 VAL A C 1
ATOM 1986 O O . VAL A 1 246 ? 9.866 -1.878 -4.121 1.00 89.75 246 VAL A O 1
ATOM 1989 N N . GLN A 1 247 ? 11.057 -0.241 -5.085 1.00 89.56 247 GLN A N 1
ATOM 1990 C CA . GLN A 1 247 ? 11.278 0.497 -3.838 1.00 89.56 247 GLN A CA 1
ATOM 1991 C C . GLN A 1 247 ? 9.972 1.031 -3.248 1.00 89.56 247 GLN A C 1
ATOM 1993 O O . GLN A 1 247 ? 9.772 0.939 -2.039 1.00 89.56 247 GLN A O 1
ATOM 1998 N N . GLN A 1 248 ? 9.071 1.547 -4.083 1.00 91.00 248 GLN A N 1
ATOM 1999 C CA . GLN A 1 248 ? 7.774 2.049 -3.642 1.00 91.00 248 GLN A CA 1
ATOM 2000 C C . GLN A 1 248 ? 6.873 0.918 -3.134 1.00 91.00 248 GLN A C 1
ATOM 2002 O O . GLN A 1 248 ? 6.271 1.045 -2.070 1.00 91.00 248 GLN A O 1
ATOM 2007 N N . ALA A 1 249 ? 6.827 -0.214 -3.841 1.00 88.62 249 ALA A N 1
ATOM 2008 C CA . ALA A 1 249 ? 6.103 -1.398 -3.391 1.00 88.62 249 ALA A CA 1
ATOM 2009 C C . ALA A 1 249 ? 6.652 -1.919 -2.053 1.00 88.62 249 ALA A C 1
ATOM 2011 O O . ALA A 1 249 ? 5.879 -2.220 -1.144 1.00 88.62 249 ALA A O 1
ATOM 2012 N N . ALA A 1 250 ? 7.980 -1.966 -1.900 1.00 87.56 250 ALA A N 1
ATOM 2013 C CA . ALA A 1 250 ? 8.614 -2.350 -0.645 1.00 87.56 250 ALA A CA 1
ATOM 2014 C C . ALA A 1 250 ? 8.278 -1.365 0.481 1.00 87.56 250 ALA A C 1
ATOM 2016 O O . ALA A 1 250 ? 7.900 -1.800 1.564 1.00 87.56 250 ALA A O 1
ATOM 2017 N N . PHE A 1 251 ? 8.372 -0.055 0.241 1.00 88.38 251 PHE A N 1
ATOM 2018 C CA . PHE A 1 251 ? 8.023 0.971 1.227 1.00 88.38 251 PHE A CA 1
ATOM 2019 C C . PHE A 1 251 ? 6.575 0.827 1.709 1.00 88.38 251 PHE A C 1
ATOM 2021 O O . PHE A 1 251 ? 6.329 0.770 2.913 1.00 88.38 251 PHE A O 1
ATOM 2028 N N . ASN A 1 252 ? 5.632 0.687 0.774 1.00 89.44 252 ASN A N 1
ATOM 2029 C CA . ASN A 1 252 ? 4.222 0.493 1.097 1.00 89.44 252 ASN A CA 1
ATOM 2030 C C . ASN A 1 252 ? 4.017 -0.767 1.943 1.00 89.44 252 ASN A C 1
ATOM 2032 O O . ASN A 1 252 ? 3.284 -0.727 2.923 1.00 89.44 252 ASN A O 1
ATOM 2036 N N . PHE A 1 253 ? 4.705 -1.864 1.619 1.00 87.12 253 PHE A N 1
ATOM 2037 C CA . PHE A 1 253 ? 4.616 -3.099 2.395 1.00 87.12 253 PHE A CA 1
ATOM 2038 C C . PHE A 1 253 ? 5.106 -2.922 3.841 1.00 87.12 253 PHE A C 1
ATOM 2040 O O . PHE A 1 253 ? 4.438 -3.374 4.768 1.00 87.12 253 PHE A O 1
ATOM 2047 N N . HIS A 1 254 ? 6.229 -2.227 4.057 1.00 87.56 254 HIS A N 1
ATOM 2048 C CA . HIS A 1 254 ? 6.704 -1.926 5.414 1.00 87.56 254 HIS A CA 1
ATOM 2049 C C . HIS A 1 254 ? 5.688 -1.092 6.189 1.00 87.56 254 HIS A C 1
ATOM 2051 O O . HIS A 1 254 ? 5.373 -1.416 7.330 1.00 87.56 254 HIS A O 1
ATOM 2057 N N . HIS A 1 255 ? 5.135 -0.060 5.550 1.00 87.38 255 HIS A N 1
ATOM 2058 C CA . HIS A 1 255 ? 4.164 0.825 6.179 1.00 87.38 255 HIS A CA 1
ATOM 2059 C C . HIS A 1 255 ? 2.852 0.105 6.522 1.00 87.38 255 HIS A C 1
ATOM 2061 O O . HIS A 1 255 ? 2.346 0.243 7.630 1.00 87.38 255 HIS A O 1
ATOM 2067 N N . THR A 1 256 ? 2.295 -0.676 5.594 1.00 85.62 256 THR A N 1
ATOM 2068 C CA . THR A 1 256 ? 1.013 -1.370 5.790 1.00 85.62 256 THR A CA 1
ATOM 2069 C C . THR A 1 256 ? 1.084 -2.432 6.883 1.00 85.62 256 THR A C 1
ATOM 2071 O O . THR A 1 256 ? 0.121 -2.590 7.626 1.00 85.62 256 THR A O 1
ATOM 2074 N N . TYR A 1 257 ? 2.204 -3.148 6.996 1.00 81.94 257 TYR A N 1
ATOM 2075 C CA . TYR A 1 257 ? 2.354 -4.255 7.947 1.00 81.94 257 TYR A CA 1
ATOM 2076 C C . TYR A 1 257 ? 3.215 -3.907 9.170 1.00 81.94 257 TYR A C 1
ATOM 2078 O O . TYR A 1 257 ? 3.559 -4.799 9.941 1.00 81.94 257 TYR A O 1
ATOM 2086 N N . GLY A 1 258 ? 3.588 -2.634 9.350 1.00 83.31 258 GLY A N 1
ATOM 2087 C CA . GLY A 1 258 ? 4.389 -2.178 10.493 1.00 83.31 258 GLY A CA 1
ATOM 2088 C C . GLY A 1 258 ? 5.759 -2.858 10.609 1.00 83.31 258 GLY A C 1
ATOM 2089 O O . GLY A 1 258 ? 6.238 -3.089 11.717 1.00 83.31 258 GLY A O 1
ATOM 2090 N N . ILE A 1 259 ? 6.373 -3.225 9.482 1.00 81.81 259 ILE A N 1
ATOM 2091 C CA . ILE A 1 259 ? 7.682 -3.893 9.449 1.00 81.81 259 ILE A CA 1
ATOM 2092 C C . ILE A 1 259 ? 8.776 -2.826 9.515 1.00 81.81 259 ILE A C 1
ATOM 2094 O O . ILE A 1 259 ? 8.665 -1.783 8.869 1.00 81.81 259 ILE A O 1
ATOM 2098 N N . ASP A 1 260 ? 9.842 -3.094 10.273 1.00 82.12 260 ASP A N 1
ATOM 2099 C CA . ASP A 1 260 ? 10.985 -2.187 10.404 1.00 82.12 260 ASP A CA 1
ATOM 2100 C C . ASP A 1 260 ? 11.567 -1.842 9.015 1.00 82.12 260 ASP A C 1
ATOM 2102 O O . ASP A 1 260 ? 11.969 -2.755 8.288 1.00 82.12 260 ASP A O 1
ATOM 2106 N N . PRO A 1 261 ? 11.656 -0.551 8.632 1.00 78.81 261 PRO A N 1
ATOM 2107 C CA . PRO A 1 261 ? 12.251 -0.120 7.365 1.00 78.81 261 PRO A CA 1
ATOM 2108 C C . PRO A 1 261 ? 13.694 -0.596 7.129 1.00 78.81 261 PRO A C 1
ATOM 2110 O O . PRO A 1 261 ? 14.155 -0.597 5.986 1.00 78.81 261 PRO A O 1
ATOM 2113 N N . ALA A 1 262 ? 14.430 -0.951 8.187 1.00 80.25 262 ALA A N 1
ATOM 2114 C CA . ALA A 1 262 ? 15.784 -1.492 8.094 1.00 80.25 262 ALA A CA 1
ATOM 2115 C C . ALA A 1 262 ? 15.815 -2.986 7.722 1.00 80.25 262 ALA A C 1
ATOM 2117 O O . ALA A 1 262 ? 16.870 -3.508 7.341 1.00 80.25 262 ALA A O 1
ATOM 2118 N N . GLU A 1 263 ? 14.688 -3.694 7.826 1.00 80.12 263 GLU A N 1
ATOM 2119 C CA . GLU A 1 263 ? 14.623 -5.119 7.545 1.00 80.12 263 GLU A CA 1
ATOM 2120 C C . GLU A 1 263 ? 14.590 -5.395 6.036 1.00 80.12 263 GLU A C 1
ATOM 2122 O O . GLU A 1 263 ? 13.900 -4.756 5.242 1.00 80.12 263 GLU A O 1
ATOM 2127 N N . ARG A 1 264 ? 15.374 -6.382 5.590 1.00 80.00 264 ARG A N 1
ATOM 2128 C CA . ARG A 1 264 ? 15.467 -6.686 4.161 1.00 80.00 264 ARG A CA 1
ATOM 2129 C C . ARG A 1 264 ? 14.236 -7.458 3.686 1.00 80.00 264 ARG A C 1
ATOM 2131 O O . ARG A 1 264 ? 14.114 -8.669 3.907 1.00 80.00 264 ARG A O 1
ATOM 2138 N N . LEU A 1 265 ? 13.382 -6.780 2.923 1.00 82.06 265 LEU A N 1
ATOM 2139 C CA . LEU A 1 265 ? 12.242 -7.406 2.265 1.00 82.06 265 LEU A CA 1
ATOM 2140 C C . LEU A 1 265 ? 12.701 -8.291 1.096 1.00 82.06 265 LEU A C 1
ATOM 2142 O O . LEU A 1 265 ? 13.217 -7.821 0.082 1.00 82.06 265 LEU A O 1
ATOM 2146 N N . THR A 1 266 ? 12.506 -9.598 1.240 1.00 84.62 266 THR A N 1
ATOM 2147 C CA . THR A 1 266 ? 12.593 -10.570 0.142 1.00 84.62 266 THR A CA 1
ATOM 2148 C C . THR A 1 266 ? 11.241 -11.265 0.009 1.00 84.62 266 THR A C 1
ATOM 2150 O O . THR A 1 266 ? 10.496 -11.289 0.993 1.00 84.62 266 THR A O 1
ATOM 2153 N N . PRO A 1 267 ? 10.908 -11.875 -1.143 1.00 81.62 267 PRO A N 1
ATOM 2154 C CA . PRO A 1 267 ? 9.647 -12.602 -1.300 1.00 81.62 267 PRO A CA 1
ATOM 2155 C C . PRO A 1 267 ? 9.415 -13.626 -0.179 1.00 81.62 267 PRO A C 1
ATOM 2157 O O . PRO A 1 267 ? 8.328 -13.710 0.386 1.00 81.62 267 PRO A O 1
ATOM 2160 N N . THR A 1 268 ? 10.468 -14.338 0.225 1.00 85.25 268 THR A N 1
ATOM 2161 C CA . THR A 1 268 ? 10.417 -15.320 1.314 1.00 85.25 268 THR A CA 1
ATOM 2162 C C . THR A 1 268 ? 10.171 -14.675 2.679 1.00 85.25 268 THR A C 1
ATOM 2164 O O . THR A 1 268 ? 9.443 -15.237 3.497 1.00 85.25 268 THR A O 1
ATOM 2167 N N . THR A 1 269 ? 10.777 -13.516 2.967 1.00 83.88 269 THR A N 1
ATOM 2168 C CA . THR A 1 269 ? 10.510 -12.789 4.221 1.00 83.88 269 THR A CA 1
ATOM 2169 C C . THR A 1 269 ? 9.085 -12.243 4.232 1.00 83.88 269 THR A C 1
ATOM 2171 O O . THR A 1 269 ? 8.370 -12.473 5.200 1.00 83.88 269 THR A O 1
ATOM 2174 N N . ALA A 1 270 ? 8.638 -11.620 3.138 1.00 85.06 270 ALA A N 1
ATOM 2175 C CA . ALA A 1 270 ? 7.290 -11.070 3.006 1.00 85.06 270 ALA A CA 1
ATOM 2176 C C . ALA A 1 270 ? 6.207 -12.144 3.201 1.00 85.06 270 ALA A C 1
ATOM 2178 O O . ALA A 1 270 ? 5.303 -11.965 4.013 1.00 85.06 270 ALA A O 1
ATOM 2179 N N . LEU A 1 271 ? 6.337 -13.303 2.545 1.00 87.94 271 LEU A N 1
ATOM 2180 C CA . LEU A 1 271 ? 5.400 -14.422 2.717 1.00 87.94 271 LEU A CA 1
ATOM 2181 C C . LEU A 1 271 ? 5.360 -14.941 4.158 1.00 87.94 271 LEU A C 1
ATOM 2183 O O . LEU A 1 271 ? 4.299 -15.313 4.652 1.00 87.94 271 LEU A O 1
ATOM 2187 N N . ARG A 1 272 ? 6.502 -14.951 4.850 1.00 86.56 272 ARG A N 1
ATOM 2188 C CA . ARG A 1 272 ? 6.579 -15.362 6.256 1.00 86.56 272 ARG A CA 1
ATOM 2189 C C . ARG A 1 272 ? 5.859 -14.379 7.177 1.00 86.56 272 ARG A C 1
ATOM 2191 O O . ARG A 1 272 ? 5.146 -14.822 8.074 1.00 86.56 272 ARG A O 1
ATOM 2198 N N . PHE A 1 273 ? 6.025 -13.075 6.948 1.00 85.00 273 PHE A N 1
ATOM 2199 C CA . PHE A 1 273 ? 5.295 -12.038 7.678 1.00 85.00 273 PHE A CA 1
ATOM 2200 C C . PHE A 1 273 ? 3.792 -12.164 7.449 1.00 85.00 273 PHE A C 1
ATOM 2202 O O . PHE A 1 273 ? 3.045 -12.276 8.415 1.00 85.00 273 PHE A O 1
ATOM 2209 N N . LEU A 1 274 ? 3.359 -12.286 6.193 1.00 87.06 274 LEU A N 1
ATOM 2210 C CA . LEU A 1 274 ? 1.947 -12.491 5.862 1.00 87.06 274 LEU A CA 1
ATOM 2211 C C . LEU A 1 274 ? 1.379 -13.754 6.516 1.00 87.06 274 LEU A C 1
ATOM 2213 O O . LEU A 1 274 ? 0.285 -13.721 7.065 1.00 87.06 274 LEU A O 1
ATOM 2217 N N . ALA A 1 275 ? 2.120 -14.865 6.510 1.00 89.25 275 ALA A N 1
ATOM 2218 C CA . ALA A 1 275 ? 1.679 -16.095 7.163 1.00 89.25 275 ALA A CA 1
ATOM 2219 C C . ALA A 1 275 ? 1.500 -15.915 8.680 1.00 89.25 275 ALA A C 1
ATOM 2221 O O . ALA A 1 275 ? 0.543 -16.438 9.253 1.00 89.25 275 ALA A O 1
ATOM 2222 N N . ARG A 1 276 ? 2.397 -15.160 9.327 1.00 87.44 276 ARG A N 1
ATOM 2223 C CA . ARG A 1 276 ? 2.295 -14.822 10.752 1.00 87.44 276 ARG A CA 1
ATOM 2224 C C . ARG A 1 276 ? 1.091 -13.923 11.029 1.00 87.44 276 ARG A C 1
ATOM 2226 O O . ARG A 1 276 ? 0.346 -14.227 11.956 1.00 87.44 276 ARG A O 1
ATOM 2233 N N . GLU A 1 277 ? 0.875 -12.892 10.220 1.00 86.88 277 GLU A N 1
ATOM 2234 C CA . GLU A 1 277 ? -0.268 -11.979 10.343 1.00 86.88 277 GLU A CA 1
ATOM 2235 C C . GLU A 1 277 ? -1.599 -12.708 10.143 1.00 86.88 277 GLU A C 1
ATOM 2237 O O . GLU A 1 277 ? -2.502 -12.597 10.967 1.00 86.88 277 GLU A O 1
ATOM 2242 N N . VAL A 1 278 ? -1.703 -13.562 9.121 1.00 91.75 278 VAL A N 1
ATOM 2243 C CA . VAL A 1 278 ? -2.892 -14.402 8.897 1.00 91.75 278 VAL A CA 1
ATOM 2244 C C . VAL A 1 278 ? -3.157 -15.305 10.098 1.00 91.75 278 VAL A C 1
ATOM 2246 O O . VAL A 1 278 ? -4.305 -15.492 10.502 1.00 91.75 278 VAL A O 1
ATOM 2249 N N . LEU A 1 279 ? -2.110 -15.888 10.680 1.00 92.94 279 LEU A N 1
ATOM 2250 C CA . LEU A 1 279 ? -2.253 -16.758 11.839 1.00 92.94 279 LEU A CA 1
ATOM 2251 C C . LEU A 1 279 ? -2.641 -15.973 13.101 1.00 92.94 279 LEU A C 1
ATOM 2253 O O . LEU A 1 279 ? -3.452 -16.465 13.886 1.00 92.94 279 LEU A O 1
ATOM 2257 N N . ALA A 1 280 ? -2.118 -14.758 13.279 1.00 89.06 280 ALA A N 1
ATOM 2258 C CA . ALA A 1 280 ? -2.503 -13.851 14.356 1.00 89.06 280 ALA A CA 1
ATOM 2259 C C . ALA A 1 280 ? -3.971 -13.419 14.228 1.00 89.06 280 ALA A C 1
ATOM 2261 O O . ALA A 1 280 ? -4.734 -13.597 15.176 1.00 89.06 280 ALA A O 1
ATOM 2262 N N . ALA A 1 281 ? -4.394 -12.981 13.040 1.00 89.62 281 ALA A N 1
ATOM 2263 C CA . ALA A 1 281 ? -5.777 -12.608 12.754 1.00 89.62 281 ALA A CA 1
ATOM 2264 C C . ALA A 1 281 ? -6.745 -13.782 12.974 1.00 89.62 281 ALA A C 1
ATOM 2266 O O . ALA A 1 281 ? -7.792 -13.616 13.593 1.00 89.62 281 ALA A O 1
ATOM 2267 N N . LYS A 1 282 ? -6.380 -15.004 12.554 1.00 92.69 282 LYS A N 1
ATOM 2268 C CA . LYS A 1 282 ? -7.183 -16.211 12.827 1.00 92.69 282 LYS A CA 1
ATOM 2269 C C . LYS A 1 282 ? -7.320 -16.505 14.319 1.00 92.69 282 LYS A C 1
ATOM 2271 O O . LYS A 1 282 ? -8.392 -16.908 14.760 1.00 92.69 282 LYS A O 1
ATOM 2276 N N . ARG A 1 283 ? -6.251 -16.323 15.101 1.00 91.38 283 ARG A N 1
ATOM 2277 C CA . ARG A 1 283 ? -6.304 -16.495 16.562 1.00 91.38 283 ARG A CA 1
ATOM 2278 C C . ARG A 1 283 ? -7.173 -15.433 17.223 1.00 91.38 283 ARG A C 1
ATOM 2280 O O . ARG A 1 283 ? -7.948 -15.780 18.103 1.00 91.38 283 ARG A O 1
ATOM 2287 N N . GLN A 1 284 ? -7.068 -14.178 16.791 1.00 88.88 284 GLN A N 1
ATOM 2288 C CA . GLN A 1 284 ? -7.928 -13.098 17.274 1.00 88.88 284 GLN A CA 1
ATOM 2289 C C . GLN A 1 284 ? -9.394 -13.366 16.937 1.00 88.88 284 GLN 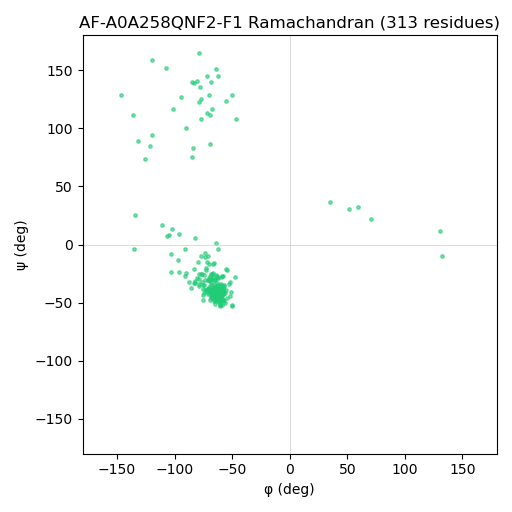A C 1
ATOM 2291 O O . GLN A 1 284 ? -10.232 -13.279 17.823 1.00 88.88 284 GLN A O 1
ATOM 2296 N N . ALA A 1 285 ? -9.699 -13.775 15.703 1.00 89.38 285 ALA A N 1
ATOM 2297 C CA . ALA A 1 285 ? -11.053 -14.149 15.306 1.00 89.38 285 ALA A CA 1
ATOM 2298 C C . ALA A 1 285 ? -11.606 -15.286 16.179 1.00 89.38 285 ALA A C 1
ATOM 2300 O O . ALA A 1 285 ? -12.705 -15.163 16.706 1.00 89.38 285 ALA A O 1
ATOM 2301 N N . LEU A 1 286 ? -10.821 -16.345 16.411 1.00 90.19 286 LEU A N 1
ATOM 2302 C CA . LEU A 1 286 ? -11.230 -17.446 17.287 1.00 90.19 286 LEU A CA 1
ATOM 2303 C C . LEU A 1 286 ? -11.438 -16.989 18.739 1.00 90.19 286 LEU A C 1
ATOM 2305 O O . LEU A 1 286 ? -12.389 -17.425 19.379 1.00 90.19 286 LEU A O 1
ATOM 2309 N N . SER A 1 287 ? -10.566 -16.120 19.258 1.00 85.12 287 SER A N 1
ATOM 2310 C CA . SER A 1 287 ? -10.725 -15.535 20.596 1.00 85.12 287 SER A CA 1
ATOM 2311 C C . SER A 1 287 ? -12.026 -14.746 20.687 1.00 85.12 287 SER A C 1
ATOM 2313 O O . SER A 1 287 ? -12.821 -14.995 21.581 1.00 85.12 287 SER A O 1
ATOM 2315 N N . LEU A 1 288 ? -12.296 -13.872 19.714 1.00 83.25 288 LEU A N 1
ATOM 2316 C CA . LEU A 1 288 ? -13.529 -13.088 19.660 1.00 83.25 288 LEU A CA 1
ATOM 2317 C C . LEU A 1 288 ? -14.770 -13.980 19.532 1.00 83.25 288 LEU A C 1
ATOM 2319 O O . LEU A 1 288 ? -15.790 -13.708 20.157 1.00 83.25 288 LEU A O 1
ATOM 2323 N N . GLU A 1 289 ? -14.703 -15.064 18.757 1.00 84.31 289 GLU A N 1
ATOM 2324 C CA . GLU A 1 289 ? -15.783 -16.055 18.683 1.00 84.31 289 GLU A CA 1
ATOM 2325 C C . GLU A 1 289 ? -16.023 -16.745 20.032 1.00 84.31 289 GLU A C 1
ATOM 2327 O O . GLU A 1 289 ? -17.177 -16.939 20.421 1.00 84.31 289 GLU A O 1
ATOM 2332 N N . GLN A 1 290 ? -14.958 -17.090 20.760 1.00 80.81 290 GLN A N 1
ATOM 2333 C CA . GLN A 1 290 ? -15.051 -17.662 22.105 1.00 80.81 290 GLN A CA 1
ATOM 2334 C C . GLN A 1 290 ? -15.619 -16.658 23.111 1.00 80.81 290 GLN A C 1
ATOM 2336 O O . GLN A 1 290 ? -16.505 -17.025 23.882 1.00 80.81 290 GLN A O 1
ATOM 2341 N N . ASP A 1 291 ? -15.190 -15.399 23.058 1.00 78.44 291 ASP A N 1
ATOM 2342 C CA . ASP A 1 291 ? -15.710 -14.321 23.899 1.00 78.44 291 ASP A CA 1
ATOM 2343 C C . ASP A 1 291 ? -17.209 -14.104 23.630 1.00 78.44 291 ASP A C 1
ATOM 2345 O O . ASP A 1 291 ? -18.027 -14.101 24.552 1.00 78.44 291 ASP A O 1
ATOM 2349 N N . LEU A 1 292 ? -17.612 -14.043 22.354 1.00 77.94 292 LEU A N 1
ATOM 2350 C CA . LEU A 1 292 ? -19.019 -13.947 21.947 1.00 77.94 292 LEU A CA 1
ATOM 2351 C C . LEU A 1 292 ? -19.845 -15.173 22.362 1.00 77.94 292 LEU A C 1
ATOM 2353 O O . LEU A 1 292 ? -21.025 -15.034 22.692 1.00 77.94 292 LEU A O 1
ATOM 2357 N N . ALA A 1 293 ? -19.260 -16.372 22.343 1.00 76.88 293 ALA A N 1
ATOM 2358 C CA . ALA A 1 293 ? -19.914 -17.581 22.834 1.00 76.88 293 ALA A CA 1
ATOM 2359 C C . ALA A 1 293 ? -20.055 -17.568 24.364 1.00 76.88 293 ALA A C 1
ATOM 2361 O O . ALA A 1 293 ? -21.096 -17.981 24.877 1.00 76.88 293 ALA A O 1
ATOM 2362 N N . GLY A 1 294 ? -19.052 -17.056 25.083 1.00 70.38 294 GLY A N 1
ATOM 2363 C CA . GLY A 1 294 ? -19.066 -16.873 26.534 1.00 70.38 294 GLY A CA 1
ATOM 2364 C C . GLY A 1 294 ? -20.168 -15.919 26.990 1.00 70.38 294 GLY A C 1
ATOM 2365 O O . GLY A 1 294 ? -20.879 -16.223 27.943 1.00 70.38 294 GLY A O 1
ATOM 2366 N N . LEU A 1 295 ? -20.424 -14.845 26.237 1.00 69.00 295 LEU A N 1
ATOM 2367 C CA . LEU A 1 295 ? -21.530 -13.907 26.485 1.00 69.00 295 LEU A CA 1
ATOM 2368 C C . LEU A 1 295 ? -22.936 -14.545 26.384 1.00 69.00 295 LEU A C 1
ATOM 2370 O O . LEU A 1 295 ? -23.939 -13.900 26.686 1.00 69.00 295 LEU A O 1
ATOM 2374 N N . ARG A 1 296 ? -23.052 -15.830 26.010 1.00 66.88 296 ARG A N 1
ATOM 2375 C CA . ARG A 1 296 ? -24.321 -16.571 26.089 1.00 66.88 296 ARG A CA 1
ATOM 2376 C C . ARG A 1 296 ? -24.691 -16.998 27.511 1.00 66.88 296 ARG A C 1
ATOM 2378 O O . ARG A 1 296 ? -25.885 -17.182 27.761 1.00 66.88 296 ARG A O 1
ATOM 2385 N N . ASP A 1 297 ? -23.734 -17.157 28.424 1.00 75.06 297 ASP A N 1
ATOM 2386 C CA . ASP A 1 297 ? -24.000 -17.528 29.820 1.00 75.06 297 ASP A CA 1
ATOM 2387 C C . ASP A 1 297 ? -24.082 -16.279 30.710 1.00 75.06 297 ASP A C 1
ATOM 2389 O O . ASP A 1 297 ? -23.156 -15.475 30.771 1.00 75.06 297 ASP A O 1
ATOM 2393 N N . VAL A 1 298 ? -25.177 -16.142 31.461 1.00 69.69 298 VAL A N 1
ATOM 2394 C CA . VAL A 1 298 ? -25.400 -15.035 32.406 1.00 69.69 298 VAL A CA 1
ATOM 2395 C C . VAL A 1 298 ? -24.284 -14.957 33.454 1.00 69.69 298 VAL A C 1
ATOM 2397 O O . VAL A 1 298 ? -23.895 -13.860 33.853 1.00 69.69 298 VAL A O 1
ATOM 2400 N N . LYS A 1 299 ? -23.718 -16.092 33.894 1.00 73.31 299 LYS A N 1
ATOM 2401 C CA . LYS A 1 299 ? -22.575 -16.083 34.826 1.00 73.31 299 LYS A CA 1
ATOM 2402 C C . LYS A 1 299 ? -21.311 -15.520 34.182 1.00 73.31 299 LYS A C 1
ATOM 2404 O O . LYS A 1 299 ? -20.589 -14.771 34.833 1.00 73.31 299 LYS A O 1
ATOM 2409 N N . ALA A 1 300 ? -21.060 -15.861 32.922 1.00 71.50 300 ALA A N 1
ATOM 2410 C CA . ALA A 1 300 ? -19.920 -15.347 32.177 1.00 71.50 300 ALA A CA 1
ATOM 2411 C C . ALA A 1 300 ? -20.073 -13.849 31.877 1.00 71.50 300 ALA A C 1
ATOM 2413 O O . ALA A 1 300 ? -19.109 -13.114 32.057 1.00 71.50 300 ALA A O 1
ATOM 2414 N N . VAL A 1 301 ? -21.284 -13.375 31.552 1.00 71.06 301 VAL A N 1
ATOM 2415 C CA . VAL A 1 301 ? -21.586 -11.938 31.393 1.00 71.06 301 VAL A CA 1
ATOM 2416 C C . VAL A 1 301 ? -21.304 -11.168 32.686 1.00 71.06 301 VAL A C 1
ATOM 2418 O O . VAL A 1 301 ? -20.640 -10.139 32.646 1.00 71.06 301 VAL A O 1
ATOM 2421 N N . LYS A 1 302 ? -21.711 -11.685 33.854 1.00 70.50 302 LYS A N 1
ATOM 2422 C CA . LYS A 1 302 ? -21.398 -11.051 35.150 1.00 70.50 302 LYS A CA 1
ATOM 2423 C C . LYS A 1 302 ? -19.902 -11.005 35.451 1.00 70.50 302 LYS A C 1
ATOM 2425 O O . LYS A 1 302 ? -19.404 -9.990 35.930 1.00 70.50 302 LYS A O 1
ATOM 2430 N N . SER A 1 303 ? -19.180 -12.097 35.203 1.00 73.94 303 SER A N 1
ATOM 2431 C CA . SER A 1 303 ? -17.724 -12.124 35.385 1.00 73.94 303 SER A CA 1
ATOM 2432 C C . SER A 1 303 ? -17.014 -11.173 34.423 1.00 73.94 303 SER A C 1
ATOM 2434 O O . SER A 1 303 ? -16.055 -10.516 34.819 1.00 73.94 303 SER A O 1
ATOM 2436 N N . TRP A 1 304 ? -17.504 -11.066 33.188 1.00 73.81 304 TRP A N 1
ATOM 2437 C CA . TRP A 1 304 ? -16.988 -10.147 32.182 1.00 73.81 304 TRP A CA 1
ATOM 2438 C C . TRP A 1 304 ? -17.245 -8.681 32.561 1.00 73.81 304 TRP A C 1
ATOM 2440 O O . TRP A 1 304 ? -16.306 -7.892 32.552 1.00 73.81 304 TRP A O 1
ATOM 2450 N N . LEU A 1 305 ? -18.453 -8.338 33.028 1.00 72.19 305 LEU A N 1
ATOM 2451 C CA . LEU A 1 305 ? -18.771 -7.007 33.569 1.00 72.19 305 LEU A CA 1
ATOM 2452 C C . LEU A 1 305 ? -17.858 -6.634 34.746 1.00 72.19 305 LEU A C 1
ATOM 2454 O O . LEU A 1 305 ? -17.332 -5.526 34.788 1.00 72.19 305 LEU A O 1
ATOM 2458 N N . ARG A 1 306 ? -17.590 -7.570 35.668 1.00 74.31 306 ARG A N 1
ATOM 2459 C CA . ARG A 1 306 ? -16.648 -7.345 36.782 1.00 74.31 306 ARG A CA 1
ATOM 2460 C C . ARG A 1 306 ? -15.211 -7.127 36.312 1.00 74.31 306 ARG A C 1
ATOM 2462 O O . ARG A 1 306 ? -14.523 -6.266 36.849 1.00 74.31 306 ARG A O 1
ATOM 2469 N N . ALA A 1 307 ? -14.751 -7.900 35.328 1.00 73.81 307 ALA A N 1
ATOM 2470 C CA . ALA A 1 307 ? -13.419 -7.724 34.751 1.00 73.81 307 ALA A CA 1
ATOM 2471 C C . ALA A 1 307 ? -13.288 -6.371 34.033 1.00 73.81 307 ALA A C 1
ATOM 2473 O O . ALA A 1 307 ? -12.248 -5.725 34.123 1.00 73.81 307 ALA A O 1
ATOM 2474 N N . MET A 1 308 ? -14.357 -5.919 33.374 1.00 66.12 308 MET A N 1
ATOM 2475 C CA . MET A 1 308 ? -14.398 -4.639 32.673 1.00 66.12 308 MET A CA 1
ATOM 2476 C C . MET A 1 308 ? -14.498 -3.445 33.637 1.00 66.12 308 MET A C 1
ATOM 2478 O O . MET A 1 308 ? -13.837 -2.435 33.411 1.00 66.12 308 MET A O 1
ATOM 2482 N N . GLN A 1 309 ? -15.198 -3.580 34.771 1.00 64.75 309 GLN A N 1
ATOM 2483 C CA . GLN A 1 309 ? -15.156 -2.589 35.859 1.00 64.75 309 GLN A CA 1
ATOM 2484 C C . GLN A 1 309 ? -13.747 -2.410 36.438 1.00 64.75 309 GLN A C 1
ATOM 2486 O O . GLN A 1 309 ? -13.342 -1.283 36.706 1.00 64.75 309 GLN A O 1
ATOM 2491 N N . GLY A 1 310 ? -12.982 -3.497 36.590 1.00 58.78 310 GLY A N 1
ATOM 2492 C CA . GLY A 1 310 ? -11.589 -3.425 37.052 1.00 58.78 310 GLY A CA 1
ATOM 2493 C C . GLY A 1 310 ? -10.633 -2.739 36.067 1.00 58.78 310 GLY A C 1
ATOM 2494 O O . GLY A 1 310 ? -9.542 -2.339 36.460 1.00 58.78 310 GLY A O 1
ATOM 2495 N N . LEU A 1 311 ? -11.029 -2.592 34.799 1.00 53.94 311 LEU A N 1
ATOM 2496 C CA . LEU A 1 311 ? -10.285 -1.843 33.781 1.00 53.94 311 LEU A CA 1
ATOM 2497 C C . LEU A 1 311 ? -10.704 -0.366 33.703 1.00 53.94 311 LEU A C 1
ATOM 2499 O O . LEU A 1 311 ? -9.881 0.459 33.317 1.00 53.94 311 LEU A O 1
ATOM 2503 N N . LEU A 1 312 ? -11.948 -0.031 34.068 1.00 43.66 312 LEU A N 1
ATOM 2504 C CA . LEU A 1 312 ? -12.480 1.340 34.045 1.00 43.66 312 LEU A CA 1
ATOM 2505 C C . LEU A 1 312 ? -12.265 2.124 35.350 1.00 43.66 312 LEU A C 1
ATOM 2507 O O . LEU A 1 312 ? -12.168 3.343 35.286 1.00 43.66 312 LEU A O 1
ATOM 2511 N N . ASN A 1 313 ? -12.113 1.455 36.498 1.00 43.12 313 ASN A N 1
ATOM 2512 C CA . ASN A 1 313 ? -11.681 2.074 37.757 1.00 43.12 313 ASN A CA 1
ATOM 2513 C C . ASN A 1 313 ? -10.375 1.423 38.235 1.00 43.12 313 ASN A C 1
ATOM 2515 O O . ASN A 1 313 ? -10.428 0.391 38.909 1.00 43.12 313 ASN A O 1
ATOM 2519 N N . PRO A 1 314 ? -9.197 1.986 37.905 1.00 37.81 314 PRO A N 1
ATOM 2520 C CA . PRO A 1 314 ? -7.934 1.439 38.385 1.00 37.81 314 PRO A CA 1
ATOM 2521 C C . PRO A 1 314 ? -7.669 1.704 39.878 1.00 37.81 314 PRO A C 1
ATOM 2523 O O . PRO A 1 314 ? -6.732 1.108 40.404 1.00 37.81 314 PRO A O 1
ATOM 2526 N N . TRP A 1 315 ? -8.448 2.565 40.549 1.00 33.50 315 TRP A N 1
ATOM 2527 C CA . TRP A 1 315 ? -8.295 2.937 41.964 1.00 33.50 315 TRP A CA 1
ATOM 2528 C C . TRP A 1 315 ? -9.632 3.358 42.572 1.00 33.50 315 TRP A C 1
ATOM 2530 O O . TRP A 1 315 ? -10.330 4.162 41.916 1.00 33.50 315 TRP A O 1
#

Radius of gyration: 38.0 Å; Cα contacts (8 Å, |Δi|>4): 124; chains: 1; bounding box: 63×58×101 Å

Foldseek 3Di:
DLVLLVVLLPDPDDDPVLNLLSLVVSLVVLVVVCVVDPDPVSVVVNVVSVVVNVVSVVVVCVVCVVPPDPDPPVVVVVVLLVVVCVLVVHDSVVVPPDDDPVNSVVVVVVSVVVVVVVVVVVVVVVVVVVVVVVVVPDVDVVNVVVVVVVVVVVVVLLVLLVVLLVVLCVVLPLVVDPDPVSSVVSVVLNVQSVVCSVVSPSPSSVVSVVVVCVVVVVVVVPCDPVNVVVNVVSVVVVVVVVVVVVVVVVVVLCVVLVNPPPDDDDPVVSVVSVVVVVVVVVVVVVVVVVLSVLSNDNVSSVVVSVVVVCVVDVD

Mean predicted aligned error: 20.47 Å

Solvent-accessible surface area (backbone atoms only — not comparable to full-atom values): 17991 Å² total; per-residue (Å²): 107,61,72,49,51,54,64,43,68,78,46,92,87,70,50,74,69,60,48,50,53,49,43,55,49,44,43,64,64,42,53,67,49,55,74,78,38,95,47,70,75,58,51,58,50,42,54,54,42,51,56,51,47,52,53,53,47,58,64,47,54,77,72,50,79,85,77,79,88,81,64,71,72,61,53,54,51,52,52,54,47,53,56,47,24,72,74,72,74,47,66,66,76,80,65,69,70,87,66,52,75,69,58,53,50,51,53,51,52,54,52,49,53,54,49,50,52,52,51,50,54,52,50,49,54,50,50,53,54,50,50,55,53,51,69,71,53,60,86,48,71,69,56,57,51,51,51,51,49,53,51,52,51,53,52,51,50,54,52,51,42,53,56,52,50,53,54,48,53,70,74,37,44,42,92,79,46,88,49,71,68,62,21,54,55,23,46,53,54,41,53,51,46,50,54,24,57,76,70,67,35,51,65,60,47,51,51,55,49,48,62,51,24,71,76,36,71,80,52,60,82,66,72,46,70,72,56,55,53,51,49,55,51,50,52,52,52,50,52,52,49,53,51,50,50,52,51,50,54,50,52,51,51,26,64,76,68,72,46,64,86,87,57,83,84,43,75,71,52,49,53,50,51,50,53,50,50,53,50,50,50,51,51,50,51,52,49,52,51,50,52,59,56,42,42,71,38,72,69,47,40,51,53,49,53,52,56,49,47,56,69,74,48,87,120

Secondary structure (DSSP, 8-state):
-HHHHHHHHTSTT--HHHHHHHHHHHHHHHHHHHHHS--HHHHHHHHHHHHHHHHHHHHHH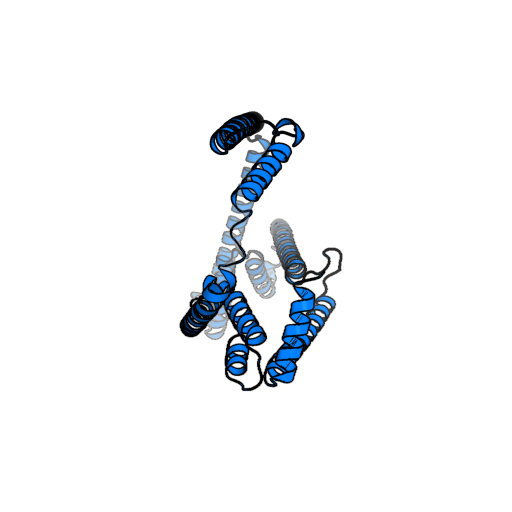HHHTTT--SSHHHHHHHHHHHHHHHHHT--GGGG-S---HHHHHHHHHHHHHHHHHHHHHHHHHHHHHHHHHHHHS---HHHHHHHHHHHHHHHHHHHHHHHHHHHHHHHS-GGG--SHHHHHHHHHHHHHHHHHHHTT-HHHHHHHHHHHHHHSTTTGGG--HHHHHHHHHHHHHHHHHHHHHHHHHHHHHHHHHT--TTS---HHHHHHHHHHHHHHHHHHHHHHHHHHHHTTSHHHHHHHHHHHHHHH---